Protein AF-A0A0D8XWN5-F1 (afdb_monomer)

Secondary structure (DSSP, 8-state):
---PPP---PPPSS-HHHHHHHHHHHHHHHHHHHTT-S-HHHHHHHHHHHHHHHHHHT--GGGGG---SS-HHHHHHHHHHHHHHHHHHHTT-HHHHHHHHHHHHHH---HHHHHHHHHHHHHTT-HHHHHHHHHHHHHH-TT-HHHHHHHHHHHHHHHHHHHHHHHHHHHHHHHHHHHHH-HHHHHHHHHHHHHHHHHHHHHHHHHT--

pLDDT: mean 80.31, std 14.35, range [38.69, 96.5]

Solvent-accessible surface area (backbone atoms only — not comparable to full-atom values): 11681 Å² total; per-residue (Å²): 136,83,82,80,77,77,83,78,76,74,72,75,89,50,54,73,66,57,46,51,51,52,46,44,50,45,53,51,53,53,52,48,60,72,64,75,78,60,54,70,73,52,43,54,53,52,51,52,50,44,54,51,52,34,64,72,57,69,60,50,80,76,56,66,73,64,73,72,95,59,60,57,66,58,53,50,51,52,61,61,42,48,52,62,23,51,51,26,52,74,70,67,38,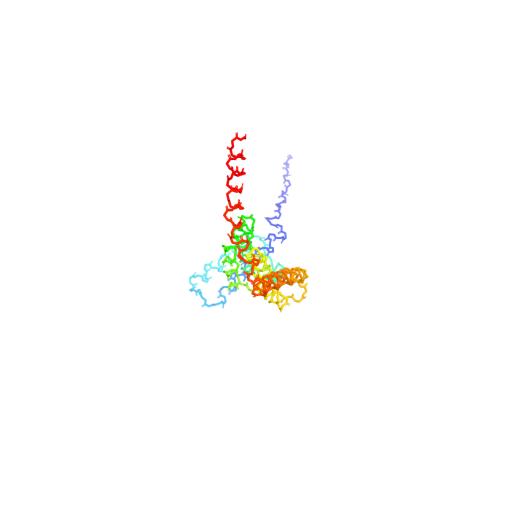35,70,62,16,38,53,39,30,52,54,35,44,73,77,47,83,51,41,66,47,32,43,52,35,18,56,28,28,48,76,69,70,38,31,69,61,18,40,51,26,21,51,53,18,38,72,72,35,79,79,48,62,68,37,56,58,51,34,54,51,35,52,50,53,47,51,50,51,52,50,54,51,51,51,52,51,52,53,52,50,53,50,54,50,51,47,69,76,34,58,68,54,47,53,54,49,58,67,42,45,59,56,51,50,50,50,53,50,53,51,53,58,59,66,74,75,115

Mean predicted aligned error: 16.55 Å

Radius of gyration: 32.85 Å; Cα contacts (8 Å, |Δi|>4): 146; chains: 1; bounding box: 76×57×93 Å

InterPro domains:
  IPR011990 Tetratricopeptide-like helical domain superfamily [G3DSA:1.25.40.10] (78-158)
  IPR011990 Tetratricopeptide-like helical domain superfamily [SSF48452] (84-156)
  IPR019734 Tetratricopeptide repeat [PF00515] (113-144)
  IPR019734 Tetratricopeptide repeat [SM00028] (111-144)
  IPR032374 SGTA, homodimerisation domain [PF16546] (18-76)
  IPR047150 SGT [PTHR45831] (85-153)

Foldseek 3Di:
DDDDDPPPPPDQLDDLVVLLVLLLVLVVLVVVLVVPPDDPVRNVVSVVVNVCSCVNNVHDPVSNVDDPPDRPVLVVLVVVLPCQLVVCVVVVVLVVSLVSLVVSCVVPVALVSLQSNLVSCVSVVVLVSSLVSLVSSCVVPVPPVSSVVSNVVSVVSVVVVVVVVVVVVVVVVVVVVCCVVCVVVVVVCVVCVVVVVVVVVVVVVVVVVD

Organism: Dictyocaulus viviparus (NCBI:txid29172)

Nearest PDB structures (foldseek):
  7bev-assembly1_A  TM=8.536E-01  e=2.561E-02  Homo sapiens
  2gw1-assembly1_B  TM=9.267E-01  e=3.652E-02  Saccharomyces cerevisiae
  3uq3-assembly1_A  TM=5.350E-01  e=2.034E-03  Saccharomyces cerevisiae S288C
  2pl2-assembly1_B  TM=5.916E-01  e=9.089E-02  Thermus thermophilus HB27
  8ro2-assembly1_J  TM=3.265E-01  e=6.408E+00  Homo sapiens

Sequence (210 aa):
MSEEIPPTTADPIASSDEKNMVVSFIQFIRHKVSGNKCTEDQIEALEVAVQCLESAFGITDANYAFQPSKPLLDVFIAAEGLPSGNDLMKSSQFDAAVSKYNEAIKLNRDPVYFCNRAAAYCRLEQYDLAIQDCRIALALDPKYSKAYGRMGYYFYLRATLFYYFSRLFFFRAEIYTILLLYPYVTYYWMYNAELINMVLDIVRSKCLQT

Structure (mmCIF, N/CA/C/O backbone):
data_AF-A0A0D8XWN5-F1
#
_entry.id   AF-A0A0D8XWN5-F1
#
loop_
_atom_site.group_PDB
_atom_site.id
_atom_site.type_symbol
_atom_site.label_atom_id
_atom_site.label_alt_id
_atom_site.label_comp_id
_atom_site.label_asym_id
_atom_site.label_entity_id
_atom_site.label_seq_id
_atom_site.pdbx_PDB_ins_code
_atom_site.Cartn_x
_atom_site.Cartn_y
_atom_site.Cartn_z
_atom_site.occupancy
_atom_site.B_iso_or_equiv
_atom_site.auth_seq_id
_atom_site.auth_comp_id
_atom_site.auth_asym_id
_atom_site.auth_atom_id
_atom_site.pdbx_PDB_model_num
ATOM 1 N N . MET A 1 1 ? -24.365 42.933 50.963 1.00 38.69 1 MET A N 1
ATOM 2 C CA . MET A 1 1 ? -24.487 42.597 49.533 1.00 38.69 1 MET A CA 1
ATOM 3 C C . MET A 1 1 ? -23.476 41.508 49.258 1.00 38.69 1 MET A C 1
ATOM 5 O O . MET A 1 1 ? -22.299 41.800 49.126 1.00 38.69 1 MET A O 1
ATOM 9 N N . SER A 1 2 ? -23.918 40.260 49.345 1.00 39.28 2 SER A N 1
ATOM 10 C CA . SER A 1 2 ? -23.170 39.095 48.885 1.00 39.28 2 SER A CA 1
ATOM 11 C C . SER A 1 2 ? -23.185 39.117 47.359 1.00 39.28 2 SER A C 1
ATOM 13 O O . SER A 1 2 ? -24.249 38.990 46.761 1.00 39.28 2 SER A O 1
ATOM 15 N N . GLU A 1 3 ? -22.026 39.358 46.750 1.00 44.03 3 GLU A N 1
ATOM 16 C CA . GLU A 1 3 ? -21.813 39.122 45.322 1.00 44.03 3 GLU A CA 1
ATOM 17 C C . GLU A 1 3 ? -21.906 37.613 45.069 1.00 44.03 3 GLU A C 1
ATOM 19 O O . GLU A 1 3 ? -21.048 36.839 45.496 1.00 44.03 3 GLU A O 1
ATOM 24 N N . GLU A 1 4 ? -22.990 37.189 44.420 1.00 42.47 4 GLU A N 1
ATOM 25 C CA . GLU A 1 4 ? -23.094 35.865 43.817 1.00 42.47 4 GLU A CA 1
ATOM 26 C C . GLU A 1 4 ? -22.134 35.796 42.625 1.00 42.47 4 GLU A C 1
ATOM 28 O O . GLU A 1 4 ? -22.246 36.554 41.660 1.00 42.47 4 GLU A O 1
ATOM 33 N N . ILE A 1 5 ? -21.174 34.879 42.708 1.00 48.28 5 ILE A N 1
ATOM 34 C CA . ILE A 1 5 ? -20.295 34.504 41.601 1.00 48.28 5 ILE A CA 1
ATOM 35 C C . ILE A 1 5 ? -21.162 33.755 40.570 1.00 48.28 5 ILE A C 1
ATOM 37 O O . ILE A 1 5 ? -21.813 32.777 40.949 1.00 48.28 5 ILE A O 1
ATOM 41 N N . PRO A 1 6 ? -21.205 34.165 39.287 1.00 47.19 6 PRO A N 1
ATOM 42 C CA . PRO A 1 6 ? -21.971 33.446 38.274 1.00 47.19 6 PRO A CA 1
ATOM 43 C C . PRO A 1 6 ? -21.378 32.043 38.057 1.00 47.19 6 PRO A C 1
ATOM 45 O O . PRO A 1 6 ? -20.157 31.885 38.124 1.00 47.19 6 PRO A O 1
ATOM 48 N N . PRO A 1 7 ? -22.203 31.014 37.782 1.00 43.44 7 PRO A N 1
ATOM 49 C CA . PRO A 1 7 ? -21.701 29.679 37.502 1.00 43.44 7 PRO A CA 1
ATOM 50 C C . PRO A 1 7 ? -20.887 29.731 36.209 1.00 43.44 7 PRO A C 1
ATOM 52 O O . PRO A 1 7 ? -21.440 29.910 35.124 1.00 43.44 7 PRO A O 1
ATOM 55 N N . THR A 1 8 ? -19.567 29.600 36.324 1.00 42.12 8 THR A N 1
ATOM 56 C CA . THR A 1 8 ? -18.684 29.428 35.174 1.00 42.12 8 THR A CA 1
ATOM 57 C C . THR A 1 8 ? -19.102 28.136 34.485 1.00 42.12 8 THR A C 1
ATOM 59 O O . THR A 1 8 ? -18.879 27.040 34.998 1.00 42.12 8 THR A O 1
ATOM 62 N N . THR A 1 9 ? -19.799 28.273 33.361 1.00 45.47 9 THR A N 1
ATOM 63 C CA . THR A 1 9 ? -20.204 27.176 32.488 1.00 45.47 9 THR A CA 1
ATOM 64 C C . THR A 1 9 ? -18.953 26.406 32.099 1.00 45.47 9 THR A C 1
ATOM 66 O O . THR A 1 9 ? -18.121 26.931 31.364 1.00 45.47 9 THR A O 1
ATOM 69 N N . ALA A 1 10 ? -18.787 25.203 32.649 1.00 47.94 10 ALA A N 1
ATOM 70 C CA . ALA A 1 10 ? -17.690 24.323 32.287 1.00 47.94 10 ALA A CA 1
ATOM 71 C C . ALA A 1 10 ? -17.742 24.083 30.773 1.00 47.94 10 ALA A C 1
ATOM 73 O O . ALA A 1 10 ? -18.770 23.634 30.257 1.00 47.94 10 ALA A O 1
ATOM 74 N N . ASP A 1 11 ? -16.659 24.420 30.074 1.00 52.34 11 ASP A N 1
ATOM 75 C CA . ASP A 1 11 ? -16.516 24.115 28.656 1.00 52.34 11 ASP A CA 1
ATOM 76 C C . ASP A 1 11 ? -16.775 22.615 28.431 1.00 52.34 11 ASP A C 1
ATOM 78 O O . ASP A 1 11 ? -16.385 21.787 29.267 1.00 52.34 11 ASP A O 1
ATOM 82 N N . PRO A 1 12 ? -17.461 22.226 27.341 1.00 62.19 12 PRO A N 1
ATOM 83 C CA . PRO A 1 12 ? -17.684 20.820 27.049 1.00 62.19 12 PRO A CA 1
ATOM 84 C C . PRO A 1 12 ? -16.335 20.097 26.992 1.00 62.19 12 PRO A C 1
ATOM 86 O O . PRO A 1 12 ? -15.463 20.459 26.209 1.00 62.19 12 PRO A O 1
ATOM 89 N N . ILE A 1 13 ? -16.199 19.057 27.823 1.00 64.75 13 ILE A N 1
ATOM 90 C CA . ILE A 1 13 ? -14.964 18.281 28.056 1.00 64.75 13 ILE A CA 1
ATOM 91 C C . ILE A 1 13 ? -14.306 17.792 26.754 1.00 64.75 13 ILE A C 1
ATOM 93 O O . ILE A 1 13 ? -13.100 17.571 26.721 1.00 64.75 13 ILE A O 1
ATOM 97 N N . ALA A 1 14 ? -15.090 17.615 25.690 1.00 68.38 14 ALA A N 1
ATOM 98 C CA . ALA A 1 14 ? -14.617 17.155 24.396 1.00 68.38 14 ALA A CA 1
ATOM 99 C C . ALA A 1 14 ? -15.445 17.757 23.253 1.00 68.38 14 ALA A C 1
ATOM 101 O O . ALA A 1 14 ? -16.680 17.827 23.319 1.00 68.38 14 ALA A O 1
ATOM 102 N N . SER A 1 15 ? -14.752 18.137 22.183 1.00 81.44 15 SER A N 1
ATOM 103 C CA . SER A 1 15 ? -15.313 18.502 20.885 1.00 81.44 15 SER A CA 1
ATOM 104 C C . SER A 1 15 ? -16.076 17.337 20.244 1.00 81.44 15 SER A C 1
ATOM 106 O O . SER A 1 15 ? -15.931 16.171 20.620 1.00 81.44 15 SER A O 1
ATOM 108 N N . SER A 1 16 ? -16.898 17.637 19.234 1.00 79.94 16 SER A N 1
ATOM 109 C CA . SER A 1 16 ? -17.636 16.597 18.505 1.00 79.94 16 SER A CA 1
ATOM 110 C C . SER A 1 16 ? -16.707 15.551 17.878 1.00 79.94 16 SER A C 1
ATOM 112 O O . SER A 1 16 ? -17.064 14.375 17.839 1.00 79.94 16 SER A O 1
ATOM 114 N N . ASP A 1 17 ? -15.524 15.956 17.415 1.00 80.44 17 ASP A N 1
ATOM 115 C CA . ASP A 1 17 ? -14.560 15.054 16.779 1.00 80.44 17 ASP A CA 1
ATOM 116 C C . ASP A 1 17 ? -13.904 14.117 17.798 1.00 80.44 17 ASP A C 1
ATOM 118 O O . ASP A 1 17 ? -13.783 12.916 17.551 1.00 80.44 17 ASP A O 1
ATOM 122 N N . GLU A 1 18 ? -13.567 14.629 18.983 1.00 83.62 18 GLU A N 1
ATOM 123 C CA . GLU A 1 18 ? -13.049 13.820 20.092 1.00 83.62 18 GLU A CA 1
ATOM 124 C C . GLU A 1 18 ? -14.093 12.805 20.573 1.00 83.62 18 GLU A C 1
ATOM 126 O O . GLU A 1 18 ? -13.773 11.634 20.781 1.00 83.62 18 GLU A O 1
ATOM 131 N N . LYS A 1 19 ? -15.371 13.199 20.651 1.00 86.12 19 LYS A N 1
ATOM 132 C CA . LYS A 1 19 ? -16.465 12.267 20.967 1.00 86.12 19 LYS A CA 1
ATOM 133 C C . LYS A 1 19 ? -16.625 11.183 19.898 1.00 86.12 19 LYS A C 1
ATOM 135 O O . LYS A 1 19 ? -16.787 10.014 20.242 1.00 86.12 19 LYS A O 1
ATOM 140 N N . ASN A 1 20 ? -16.522 11.532 18.614 1.00 86.69 20 ASN A N 1
ATOM 141 C CA . ASN A 1 20 ? -16.576 10.566 17.509 1.00 86.69 20 ASN A CA 1
ATOM 142 C C . ASN A 1 20 ? -15.395 9.576 17.540 1.00 86.69 20 ASN A C 1
ATOM 144 O O . ASN A 1 20 ? -15.558 8.389 17.232 1.00 86.69 20 ASN A O 1
ATOM 148 N N . MET A 1 21 ? -14.210 10.036 17.953 1.00 86.44 21 MET A N 1
ATOM 149 C CA . MET A 1 21 ? -13.042 9.178 18.163 1.00 86.44 21 MET A CA 1
ATOM 150 C C . MET A 1 21 ? -13.280 8.178 19.302 1.00 86.44 21 MET A C 1
ATOM 152 O O . MET A 1 21 ? -13.054 6.979 19.121 1.00 86.44 21 MET A O 1
ATOM 156 N N . VAL A 1 22 ? -13.791 8.644 20.446 1.00 88.94 22 VAL A N 1
ATOM 157 C CA . VAL A 1 22 ? -14.116 7.785 21.597 1.00 88.94 22 VAL A CA 1
ATOM 158 C C . VAL A 1 22 ? -15.192 6.758 21.231 1.00 88.94 22 VAL A C 1
ATOM 160 O O . VAL A 1 22 ? -15.036 5.579 21.542 1.00 88.94 22 VAL A O 1
ATOM 163 N N . VAL A 1 23 ? -16.226 7.150 20.479 1.00 89.19 23 VAL A N 1
ATOM 164 C CA . VAL A 1 23 ? -17.250 6.223 19.959 1.00 89.19 23 VAL A CA 1
ATOM 165 C C . VAL A 1 23 ? -16.636 5.142 19.070 1.00 89.19 23 VAL A C 1
ATOM 167 O O . VAL A 1 23 ? -16.952 3.963 19.234 1.00 89.19 23 VAL A O 1
ATOM 170 N N . SER A 1 24 ? -15.721 5.510 18.170 1.00 88.44 24 SER A N 1
ATOM 171 C CA . SER A 1 24 ? -15.027 4.546 17.303 1.00 88.44 24 SER A CA 1
ATOM 172 C C . SER A 1 24 ? -14.206 3.535 18.119 1.00 88.44 24 SER A C 1
ATOM 174 O O . SER A 1 24 ? -14.122 2.357 17.764 1.00 88.44 24 SER A O 1
ATOM 176 N N . PHE A 1 25 ? -13.625 3.974 19.239 1.00 89.50 25 PHE A N 1
ATOM 177 C CA . PHE A 1 25 ? -12.871 3.117 20.153 1.00 89.50 25 PHE A CA 1
ATOM 178 C C . PHE A 1 25 ? -13.780 2.195 20.978 1.00 89.50 25 PHE A C 1
ATOM 180 O O . PHE A 1 25 ? -13.499 1.003 21.109 1.00 89.50 25 PHE A O 1
ATOM 187 N N . ILE A 1 26 ? -14.919 2.700 21.456 1.00 90.44 26 ILE A N 1
ATOM 188 C CA . ILE A 1 26 ? -15.933 1.892 22.148 1.00 90.44 26 ILE A CA 1
ATOM 189 C C . ILE A 1 26 ? -16.499 0.810 21.218 1.00 90.44 26 ILE A C 1
ATOM 191 O O . ILE A 1 26 ? -16.619 -0.349 21.616 1.00 90.44 26 ILE A O 1
ATOM 195 N N . GLN A 1 27 ? -16.804 1.150 19.961 1.00 88.19 27 GLN A N 1
ATOM 196 C CA . GLN A 1 27 ? -17.258 0.180 18.956 1.00 88.19 27 GLN A CA 1
ATOM 197 C C . GLN A 1 27 ? -16.217 -0.925 18.724 1.00 88.19 27 GLN A C 1
ATOM 199 O O . GLN A 1 27 ? -16.575 -2.099 18.621 1.00 88.19 27 GLN A O 1
ATOM 204 N N . PHE A 1 28 ? -14.927 -0.575 18.707 1.00 89.25 28 PHE A N 1
ATOM 205 C CA . PHE A 1 28 ? -13.839 -1.550 18.626 1.00 89.25 28 PHE A CA 1
ATOM 206 C C . PHE A 1 28 ? -13.810 -2.502 19.834 1.00 89.25 28 PHE A C 1
ATOM 208 O O . PHE A 1 28 ? -13.715 -3.718 19.643 1.00 89.25 28 PHE A O 1
ATOM 215 N N . ILE A 1 29 ? -13.935 -1.975 21.059 1.00 89.31 29 ILE A N 1
ATOM 216 C CA . ILE A 1 29 ? -13.992 -2.785 22.287 1.00 89.31 29 ILE A CA 1
ATOM 217 C C . ILE A 1 29 ? -15.187 -3.745 22.247 1.00 89.31 29 ILE A C 1
ATOM 219 O O . ILE A 1 29 ? -15.015 -4.949 22.437 1.00 89.31 29 ILE A O 1
ATOM 223 N N . ARG A 1 30 ? -16.385 -3.248 21.916 1.00 87.94 30 ARG A N 1
ATOM 224 C CA . ARG A 1 30 ? -17.605 -4.070 21.821 1.00 87.94 30 ARG A CA 1
ATOM 225 C C . ARG A 1 30 ? -17.473 -5.176 20.773 1.00 87.94 30 ARG A C 1
ATOM 227 O O . ARG A 1 30 ? -17.827 -6.323 21.036 1.00 87.94 30 ARG A O 1
ATOM 234 N N . HIS A 1 31 ? -16.887 -4.867 19.616 1.00 87.25 31 HIS A N 1
ATOM 235 C CA . HIS A 1 31 ? -16.608 -5.871 18.590 1.00 87.25 31 HIS A CA 1
ATOM 236 C C . HIS A 1 31 ? -15.641 -6.958 19.100 1.00 87.25 31 HIS A C 1
ATOM 238 O O . HIS A 1 31 ? -15.833 -8.142 18.819 1.00 87.25 31 HIS A O 1
ATOM 244 N N . LYS A 1 32 ? -14.619 -6.593 19.888 1.00 84.81 32 LYS A N 1
ATOM 245 C CA . LYS A 1 32 ? -13.693 -7.561 20.502 1.00 84.81 32 LYS A CA 1
ATOM 246 C C . LYS A 1 32 ? -14.377 -8.477 21.513 1.00 84.81 32 LYS A C 1
ATOM 248 O O . LYS A 1 32 ? -14.145 -9.683 21.443 1.00 84.81 32 LYS A O 1
ATOM 253 N N . VAL A 1 33 ? -15.242 -7.928 22.364 1.00 85.44 33 VAL A N 1
ATOM 254 C CA . VAL A 1 33 ? -16.055 -8.699 23.319 1.00 85.44 33 VAL A CA 1
ATOM 255 C C . VAL A 1 33 ? -16.960 -9.692 22.578 1.00 85.44 33 VAL A C 1
ATOM 257 O O . VAL A 1 33 ? -16.989 -10.871 22.919 1.00 85.44 33 VAL A O 1
ATOM 260 N N . SER A 1 34 ? -17.597 -9.274 21.477 1.00 82.12 34 SER A N 1
ATOM 261 C CA . SER A 1 34 ? -18.451 -10.160 20.665 1.00 82.12 34 SER A CA 1
ATOM 262 C C . SER A 1 34 ? -17.698 -11.250 19.880 1.00 82.12 34 SER A C 1
ATOM 264 O O . SER A 1 34 ? -18.286 -12.252 19.482 1.00 82.12 34 SER A O 1
ATOM 266 N N . GLY A 1 35 ? -16.389 -11.083 19.658 1.00 75.50 35 GLY A N 1
ATOM 267 C CA . GLY A 1 35 ? -15.555 -11.976 18.843 1.00 75.50 35 GLY A CA 1
ATOM 268 C C . GLY A 1 35 ? -15.093 -13.267 19.534 1.00 75.50 35 GLY A C 1
ATOM 269 O O . GLY A 1 35 ? -14.288 -13.996 18.953 1.00 75.50 35 GLY A O 1
ATOM 270 N N . ASN A 1 36 ? -15.566 -13.538 20.755 1.00 63.28 36 ASN A N 1
ATOM 271 C CA . ASN A 1 36 ? -15.361 -14.770 21.530 1.00 63.28 36 ASN A CA 1
ATOM 272 C C . ASN A 1 36 ? -13.885 -15.169 21.779 1.00 63.28 36 ASN A C 1
ATOM 274 O O . ASN A 1 36 ? -13.543 -16.349 21.834 1.00 63.28 36 ASN A O 1
ATOM 278 N N . LYS A 1 37 ? -12.987 -14.180 21.897 1.00 68.12 37 LYS A N 1
ATOM 279 C CA . LYS A 1 37 ? -11.544 -14.371 22.174 1.00 68.12 37 LYS A CA 1
ATOM 280 C C . LYS A 1 37 ? -11.105 -13.892 23.564 1.00 68.12 37 LYS A C 1
ATOM 282 O O . LYS A 1 37 ? -9.907 -13.891 23.836 1.00 68.12 37 LYS A O 1
ATOM 287 N N . CYS A 1 38 ? -12.040 -13.460 24.403 1.00 77.88 38 CYS A N 1
ATOM 288 C CA . CYS A 1 38 ? -11.762 -12.895 25.721 1.00 77.88 38 CYS A CA 1
ATOM 289 C C . CYS A 1 38 ? -12.216 -13.855 26.824 1.00 77.88 38 CYS A C 1
ATOM 291 O O . CYS A 1 38 ? -13.213 -14.554 26.657 1.00 77.88 38 CYS A O 1
ATOM 293 N N . THR A 1 39 ? -11.484 -13.895 27.938 1.00 86.88 39 THR A N 1
ATOM 294 C CA . THR A 1 39 ? -11.951 -14.550 29.171 1.00 86.88 39 THR A CA 1
ATOM 295 C C . THR A 1 39 ? -13.063 -13.721 29.821 1.00 86.88 39 THR A C 1
ATOM 297 O O . THR A 1 39 ? -13.168 -12.527 29.542 1.00 86.88 39 THR A O 1
ATOM 300 N N . GLU A 1 40 ? -13.875 -14.317 30.699 1.00 86.19 40 GLU A N 1
ATOM 301 C CA . GLU A 1 40 ? -14.927 -13.587 31.434 1.00 86.19 40 GLU A CA 1
ATOM 302 C C . GLU A 1 40 ? -14.355 -12.370 32.180 1.00 86.19 40 GLU A C 1
ATOM 304 O O . GLU A 1 40 ? -14.827 -11.256 31.967 1.00 86.19 40 GLU A O 1
ATOM 309 N N . ASP A 1 41 ? -13.237 -12.539 32.896 1.00 88.25 41 ASP A N 1
ATOM 310 C CA . ASP A 1 41 ? -12.535 -11.435 33.573 1.00 88.25 41 ASP A CA 1
ATOM 311 C C . ASP A 1 41 ? -12.138 -10.290 32.618 1.00 88.25 41 ASP A C 1
ATOM 313 O O . ASP A 1 41 ? -12.157 -9.111 32.977 1.00 88.25 41 ASP A O 1
ATOM 317 N N . GLN A 1 42 ? -11.751 -10.619 31.379 1.00 87.69 42 GLN A N 1
ATOM 318 C CA . GLN A 1 42 ? -11.392 -9.614 30.377 1.00 87.69 42 GLN A CA 1
ATOM 319 C C . GLN A 1 42 ? -12.625 -8.877 29.866 1.00 87.69 42 GLN A C 1
ATOM 321 O O . GLN A 1 42 ? -12.543 -7.675 29.622 1.00 87.69 42 GLN A O 1
ATOM 326 N N . ILE A 1 43 ? -13.742 -9.584 29.690 1.00 87.06 43 ILE A N 1
ATOM 327 C CA . ILE A 1 43 ? -15.007 -8.998 29.247 1.00 87.06 43 ILE A CA 1
ATOM 328 C C . ILE A 1 43 ? -15.497 -7.988 30.286 1.00 87.06 43 ILE A C 1
ATOM 330 O O . ILE A 1 43 ? -15.752 -6.844 29.918 1.00 87.06 43 ILE A O 1
ATOM 334 N N . GLU A 1 44 ? -15.517 -8.357 31.568 1.00 89.25 44 GLU A N 1
ATOM 335 C CA . GLU A 1 44 ? -15.909 -7.449 32.653 1.00 89.25 44 GLU A CA 1
ATOM 336 C C . GLU A 1 44 ? -15.024 -6.195 32.689 1.00 89.25 44 GLU A C 1
ATOM 338 O O . GLU A 1 44 ? -15.523 -5.068 32.720 1.00 89.25 44 GLU A O 1
ATOM 343 N N . ALA A 1 45 ? -13.701 -6.362 32.600 1.00 90.62 45 ALA A N 1
ATOM 344 C CA . ALA A 1 45 ? -12.772 -5.234 32.580 1.00 90.62 45 ALA A CA 1
ATOM 345 C C . ALA A 1 45 ? -12.980 -4.311 31.362 1.00 90.62 45 ALA A C 1
ATOM 347 O O . ALA A 1 45 ? -12.902 -3.085 31.484 1.00 90.62 45 ALA A O 1
ATOM 348 N N . LEU A 1 46 ? -13.252 -4.886 30.186 1.00 91.12 46 LEU A N 1
ATOM 349 C CA . LEU A 1 46 ? -13.527 -4.140 28.955 1.00 91.12 46 LEU A CA 1
ATOM 350 C C . LEU A 1 46 ? -14.859 -3.382 29.034 1.00 91.12 46 LEU A C 1
ATOM 352 O O . LEU A 1 46 ? -14.928 -2.243 28.576 1.00 91.12 46 LEU A O 1
ATOM 356 N N . GLU A 1 47 ? -15.896 -3.963 29.637 1.00 89.69 47 GLU A N 1
ATOM 357 C CA . GLU A 1 47 ? -17.187 -3.296 29.840 1.00 89.69 47 GLU A CA 1
ATOM 358 C C . GLU A 1 47 ? -17.093 -2.130 30.828 1.00 89.69 47 GLU A C 1
ATOM 360 O O . GLU A 1 47 ? -17.607 -1.045 30.542 1.00 89.69 47 GLU A O 1
ATOM 365 N N . VAL A 1 48 ? -16.364 -2.302 31.937 1.00 93.25 48 VAL A N 1
ATOM 366 C CA . VAL A 1 48 ? -16.086 -1.208 32.882 1.00 93.25 48 VAL A CA 1
ATOM 367 C C . VAL A 1 48 ? -15.348 -0.069 32.178 1.00 93.25 48 VAL A C 1
ATOM 369 O O . VAL A 1 48 ? -15.716 1.096 32.327 1.00 93.25 48 VAL A O 1
ATOM 372 N N . ALA A 1 49 ? -14.350 -0.384 31.346 1.00 92.06 49 ALA A N 1
ATOM 373 C CA . ALA A 1 49 ? -13.631 0.626 30.574 1.00 92.06 49 ALA A CA 1
ATOM 374 C C . ALA A 1 49 ? -14.556 1.400 29.617 1.00 92.06 49 ALA A C 1
ATOM 376 O O . ALA A 1 49 ? -14.432 2.620 29.508 1.00 92.06 49 ALA A O 1
ATOM 377 N N . VAL A 1 50 ? -15.505 0.723 28.958 1.00 90.56 50 VAL A N 1
ATOM 378 C CA . VAL A 1 50 ? -16.506 1.382 28.101 1.00 90.56 50 VAL A CA 1
ATOM 379 C C . VAL A 1 50 ? -17.362 2.355 28.908 1.00 90.56 50 VAL A C 1
ATOM 381 O O . VAL A 1 50 ? -17.487 3.507 28.502 1.00 90.56 50 VAL A O 1
ATOM 384 N N . GLN A 1 51 ? -17.879 1.942 30.067 1.00 90.56 51 GLN A N 1
ATOM 385 C CA . GLN A 1 51 ? -18.700 2.807 30.925 1.00 90.56 51 GLN A CA 1
ATOM 386 C C . GLN A 1 51 ? -17.915 4.023 31.436 1.00 90.56 51 GLN A C 1
ATOM 388 O O . GLN A 1 51 ? -18.427 5.146 31.449 1.00 90.56 51 GLN A O 1
ATOM 393 N N . CYS A 1 52 ? -16.644 3.830 31.807 1.00 92.62 52 CYS A N 1
ATOM 394 C CA . CYS A 1 52 ? -15.763 4.930 32.189 1.00 92.62 52 CYS A CA 1
ATOM 395 C C . CYS A 1 52 ? -15.566 5.926 31.039 1.00 92.62 52 CYS A C 1
ATOM 397 O O . CYS A 1 52 ? -15.619 7.131 31.271 1.00 92.62 52 CYS A O 1
ATOM 399 N N . LEU A 1 53 ? -15.370 5.448 29.807 1.00 89.94 53 LEU A N 1
ATOM 400 C CA . LEU A 1 53 ? -15.219 6.302 28.626 1.00 89.94 53 LEU A CA 1
ATOM 401 C C . LEU A 1 53 ? -16.520 7.040 28.277 1.00 89.94 53 LEU A C 1
ATOM 403 O O . LEU A 1 53 ? -16.482 8.231 27.971 1.00 89.94 53 LEU A O 1
ATOM 407 N N . GLU A 1 54 ? -17.671 6.374 28.365 1.00 89.38 54 GLU A N 1
ATOM 408 C CA . GLU A 1 54 ? -18.979 6.996 28.129 1.00 89.38 54 GLU A CA 1
ATOM 409 C C . GLU A 1 54 ? -19.232 8.148 29.109 1.00 89.38 54 GLU A C 1
ATOM 411 O O . GLU 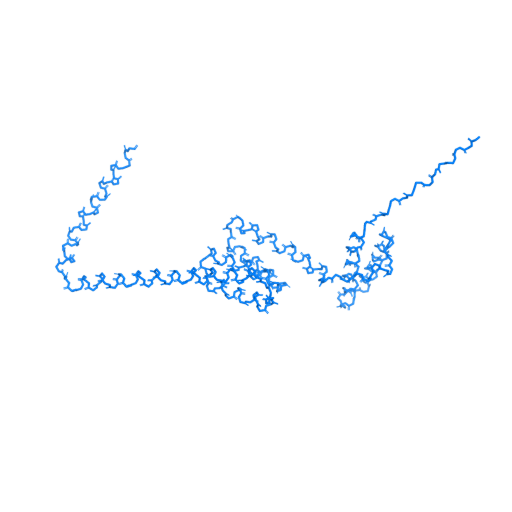A 1 54 ? -19.587 9.254 28.691 1.00 89.38 54 GLU A O 1
ATOM 416 N N . SER A 1 55 ? -18.974 7.916 30.400 1.00 89.06 55 SER A N 1
ATOM 417 C CA . SER A 1 55 ? -19.159 8.925 31.443 1.00 89.06 55 SER A CA 1
ATOM 418 C C . SER A 1 55 ? -18.118 10.042 31.379 1.00 89.06 55 SER A C 1
ATOM 420 O O . SER A 1 55 ? -18.472 11.201 31.585 1.00 89.06 55 SER A O 1
ATOM 422 N N . ALA A 1 56 ? -16.846 9.726 31.117 1.00 88.56 56 ALA A N 1
ATOM 423 C CA . ALA A 1 56 ? -15.767 10.714 31.116 1.00 88.56 56 ALA A CA 1
ATOM 424 C C . ALA A 1 56 ? -15.902 11.723 29.967 1.00 88.56 56 ALA A C 1
ATOM 426 O O . ALA A 1 56 ? -15.623 12.905 30.149 1.00 88.56 56 ALA A O 1
ATOM 427 N N . PHE A 1 57 ? -16.360 11.268 28.797 1.00 86.81 57 PHE A N 1
ATOM 428 C CA . PHE A 1 57 ? -16.487 12.104 27.600 1.00 86.81 57 PHE A CA 1
ATOM 429 C C . PHE A 1 57 ? -17.922 12.593 27.340 1.00 86.81 57 PHE A C 1
ATOM 431 O O . PHE A 1 57 ? -18.167 13.309 26.363 1.00 86.81 57 PHE A O 1
ATOM 438 N N . GLY A 1 58 ? -18.880 12.237 28.206 1.00 84.69 58 GLY A N 1
ATOM 439 C CA . GLY A 1 58 ? -20.290 12.600 28.056 1.00 84.69 58 GLY A CA 1
ATOM 440 C C . GLY A 1 58 ? -20.854 12.124 26.717 1.00 84.69 58 GLY A C 1
ATOM 441 O O . GLY A 1 58 ? -21.391 12.931 25.945 1.00 84.69 58 GLY A O 1
ATOM 442 N N . ILE A 1 59 ? -20.635 10.843 26.411 1.00 84.25 59 ILE A N 1
ATOM 443 C CA . ILE A 1 59 ? -21.140 10.175 25.210 1.00 84.25 59 ILE A CA 1
ATOM 444 C C . ILE A 1 59 ? -22.606 9.811 25.444 1.00 84.25 59 ILE A C 1
ATOM 446 O O . ILE A 1 59 ? -22.959 9.238 26.470 1.00 84.25 59 ILE A O 1
ATOM 450 N N . THR A 1 60 ? -23.462 10.154 24.487 1.00 81.06 60 THR A N 1
ATOM 451 C CA . THR A 1 60 ? -24.901 9.860 24.518 1.00 81.06 60 THR A CA 1
ATOM 452 C C . THR A 1 60 ? -25.286 8.945 23.360 1.00 81.06 60 THR A C 1
ATOM 454 O O . THR A 1 60 ? -24.526 8.797 22.401 1.00 81.06 60 THR A O 1
ATOM 457 N N . ASP A 1 61 ? -26.496 8.386 23.394 1.00 76.56 61 ASP A N 1
ATOM 458 C CA . ASP A 1 61 ? -27.021 7.522 22.326 1.00 76.56 61 ASP A CA 1
ATOM 459 C C . ASP A 1 61 ? -26.975 8.175 20.934 1.00 76.56 61 ASP A C 1
ATOM 461 O O . ASP A 1 61 ? -26.739 7.506 19.928 1.00 76.56 61 ASP A O 1
ATOM 465 N N . ALA A 1 62 ? -27.101 9.505 20.867 1.00 75.44 62 ALA A N 1
ATOM 466 C CA . ALA A 1 62 ? -26.985 10.266 19.626 1.00 75.44 62 ALA A CA 1
ATOM 467 C C . ALA A 1 62 ? -25.582 10.187 18.995 1.00 75.44 62 ALA A C 1
ATOM 469 O O . ALA A 1 62 ? -25.451 10.248 17.774 1.00 75.44 62 ALA A O 1
ATOM 470 N N . ASN A 1 63 ? -24.528 10.022 19.798 1.00 79.94 63 ASN A N 1
ATOM 471 C CA . ASN A 1 63 ? -23.156 9.919 19.304 1.00 79.94 63 ASN A CA 1
ATOM 472 C C . ASN A 1 63 ? -22.888 8.564 18.627 1.00 79.94 63 ASN A C 1
ATOM 474 O O . ASN A 1 63 ? -22.073 8.493 17.711 1.00 79.94 63 ASN A O 1
ATOM 478 N N . TYR A 1 64 ? -23.616 7.507 19.002 1.00 78.06 64 TYR A N 1
ATOM 479 C CA . TYR A 1 64 ? -23.521 6.187 18.363 1.00 78.06 64 TYR A CA 1
ATOM 480 C C . TYR A 1 64 ? -24.148 6.122 16.966 1.00 78.06 64 TYR A C 1
ATOM 482 O O . TYR A 1 64 ? -23.908 5.161 16.231 1.00 78.06 64 TYR A O 1
ATOM 490 N N . ALA A 1 65 ? -24.908 7.149 16.570 1.00 74.94 65 ALA A N 1
ATOM 491 C CA . ALA A 1 65 ? -25.367 7.302 15.192 1.00 74.94 65 ALA A CA 1
ATOM 492 C C . ALA A 1 65 ? -24.194 7.498 14.214 1.00 74.94 65 ALA A C 1
ATOM 494 O O . ALA A 1 65 ? -24.328 7.213 13.023 1.00 74.94 65 ALA A O 1
ATOM 495 N N . PHE A 1 66 ? -23.034 7.947 14.707 1.00 75.75 66 PHE A N 1
ATOM 496 C CA . PHE A 1 66 ? -21.810 7.982 13.925 1.00 75.75 66 PHE A CA 1
ATOM 497 C C . PHE A 1 66 ? -21.312 6.558 13.641 1.00 75.75 66 PHE A C 1
ATOM 499 O O . PHE A 1 66 ? -20.955 5.796 14.543 1.00 75.75 66 PHE A O 1
ATOM 506 N N . GLN A 1 67 ? -21.267 6.214 12.357 1.00 72.94 67 GLN A N 1
ATOM 507 C CA . GLN A 1 67 ? -20.679 4.975 11.867 1.00 72.94 67 GLN A CA 1
ATOM 508 C C . GLN A 1 67 ? -19.397 5.321 11.106 1.00 72.94 67 GLN A C 1
ATOM 510 O O . GLN A 1 67 ? -19.477 5.924 10.028 1.00 72.94 67 GLN A O 1
ATOM 515 N N . PRO A 1 68 ? -18.211 4.989 11.644 1.00 73.12 68 PRO A N 1
ATOM 516 C CA . PRO A 1 68 ? -16.971 5.213 10.925 1.00 73.12 68 PRO A CA 1
ATOM 517 C C . PRO A 1 68 ? -16.960 4.358 9.651 1.00 73.12 68 PRO A C 1
ATOM 519 O O . PRO A 1 68 ? -17.330 3.186 9.654 1.00 73.12 68 PRO A O 1
ATOM 522 N N . SER A 1 69 ? -16.522 4.949 8.539 1.00 72.25 69 SER A N 1
ATOM 523 C CA . SER A 1 69 ? -16.490 4.285 7.224 1.00 72.25 69 SER A CA 1
ATOM 524 C C . SER A 1 69 ? -15.559 3.069 7.170 1.00 72.25 69 SER A C 1
ATOM 526 O O . SER A 1 69 ? -15.733 2.196 6.320 1.00 72.25 69 SER A O 1
ATOM 528 N N . LYS A 1 70 ? -14.567 3.015 8.065 1.00 75.38 70 LYS A N 1
ATOM 529 C CA . LYS A 1 70 ? -13.651 1.890 8.260 1.00 75.38 70 LYS A CA 1
ATOM 530 C C . LYS A 1 70 ? -13.505 1.606 9.763 1.00 75.38 70 LYS A C 1
ATOM 532 O O . LYS A 1 70 ? -13.514 2.559 10.544 1.00 75.38 70 LYS A O 1
ATOM 537 N N . PRO A 1 71 ? -13.326 0.339 10.181 1.00 80.75 71 PRO A N 1
ATOM 538 C CA . PRO A 1 71 ? -13.023 -0.004 11.567 1.00 80.75 71 PRO A CA 1
ATOM 539 C C . PRO A 1 71 ? -11.790 0.745 12.072 1.00 80.75 71 PRO A C 1
ATOM 541 O O . PRO A 1 71 ? -10.801 0.879 11.351 1.00 80.75 71 PRO A O 1
ATOM 544 N N . LEU A 1 72 ? -11.815 1.181 13.334 1.00 82.50 72 LEU A N 1
ATOM 545 C CA . LEU A 1 72 ? -10.724 1.964 13.920 1.00 82.50 72 LEU A CA 1
ATOM 546 C C . LEU A 1 72 ? -9.367 1.250 13.802 1.00 82.50 72 LEU A C 1
ATOM 548 O O . LEU A 1 72 ? -8.364 1.874 13.465 1.00 82.50 72 LEU A O 1
ATOM 552 N N . LEU A 1 73 ? -9.345 -0.071 14.003 1.00 76.81 73 LEU A N 1
ATOM 553 C CA . LEU A 1 73 ? -8.128 -0.873 13.877 1.00 76.81 73 LEU A CA 1
ATOM 554 C C . LEU A 1 73 ? -7.528 -0.810 12.462 1.00 76.81 73 LEU A C 1
ATOM 556 O O . LEU A 1 73 ? -6.314 -0.703 12.323 1.00 76.81 73 LEU A O 1
ATOM 560 N N . ASP A 1 74 ? -8.361 -0.805 11.421 1.00 72.25 74 ASP A N 1
ATOM 561 C CA . ASP A 1 74 ? -7.897 -0.717 10.034 1.00 72.25 74 ASP A CA 1
ATOM 562 C C . ASP A 1 74 ? -7.314 0.662 9.726 1.00 72.25 74 ASP A C 1
ATOM 564 O O . ASP A 1 74 ? -6.370 0.766 8.948 1.00 72.25 74 ASP A O 1
ATOM 568 N N . VAL A 1 75 ? -7.846 1.718 10.352 1.00 76.88 75 VAL A N 1
ATOM 569 C CA . VAL A 1 75 ? -7.302 3.080 10.249 1.00 76.88 75 VAL A CA 1
ATOM 570 C C . VAL A 1 75 ? -5.923 3.161 10.906 1.00 76.88 75 VAL A C 1
ATOM 572 O O . VAL A 1 75 ? -5.012 3.746 10.325 1.00 76.88 75 VAL A O 1
ATOM 575 N N . PHE A 1 76 ? -5.735 2.535 12.070 1.00 74.12 76 PHE A N 1
ATOM 576 C CA . PHE A 1 76 ? -4.430 2.490 12.737 1.00 74.12 76 PHE A CA 1
ATOM 577 C C . PHE A 1 76 ? -3.414 1.634 11.980 1.00 74.12 76 PHE A C 1
ATOM 579 O O . PHE A 1 76 ? -2.291 2.078 11.776 1.00 74.12 76 PHE A O 1
ATOM 586 N N . ILE A 1 77 ? -3.807 0.464 11.469 1.00 67.50 77 ILE A N 1
ATOM 587 C CA . ILE A 1 77 ? -2.941 -0.359 10.608 1.00 67.50 77 ILE A CA 1
ATOM 588 C C . ILE A 1 77 ? -2.583 0.408 9.327 1.00 67.50 77 ILE A C 1
ATOM 590 O O . ILE A 1 77 ? -1.425 0.406 8.896 1.00 67.50 77 ILE A O 1
ATOM 594 N N . ALA A 1 78 ? -3.557 1.120 8.746 1.00 64.81 78 ALA A N 1
ATOM 595 C CA . ALA A 1 78 ? -3.327 2.025 7.627 1.00 64.81 78 ALA A CA 1
ATOM 596 C C . ALA A 1 78 ? -2.270 3.082 7.960 1.00 64.81 78 ALA A C 1
ATOM 598 O O . ALA A 1 78 ? -1.338 3.292 7.181 1.00 64.81 78 ALA A O 1
ATOM 599 N N . ALA A 1 79 ? -2.390 3.699 9.133 1.00 63.03 79 ALA A N 1
ATOM 600 C CA . ALA A 1 79 ? -1.512 4.753 9.610 1.00 63.03 79 ALA A CA 1
ATOM 601 C C . ALA A 1 79 ? -0.133 4.268 10.083 1.00 63.03 79 ALA A C 1
ATOM 603 O O . ALA A 1 79 ? 0.810 5.032 9.962 1.00 63.03 79 ALA A O 1
ATOM 604 N N . GLU A 1 80 ? 0.036 3.039 10.574 1.00 61.22 80 GLU A N 1
ATOM 605 C CA . GLU A 1 80 ? 1.349 2.493 10.964 1.00 61.22 80 GLU A CA 1
ATOM 606 C C . GLU A 1 80 ? 2.124 1.909 9.770 1.00 61.22 80 GLU A C 1
ATOM 608 O O . GLU A 1 80 ? 3.351 2.025 9.683 1.00 61.22 80 GLU A O 1
ATOM 613 N N . GLY A 1 81 ? 1.424 1.308 8.802 1.00 57.28 81 GLY A N 1
ATOM 614 C CA . GLY A 1 81 ? 2.050 0.693 7.627 1.00 57.28 81 GLY A CA 1
ATOM 615 C C . GLY A 1 81 ? 2.517 1.694 6.562 1.00 57.28 81 GLY A C 1
ATOM 616 O O . GLY A 1 81 ? 3.444 1.412 5.802 1.00 57.28 81 GLY A O 1
ATOM 617 N N . LEU A 1 82 ? 1.892 2.872 6.484 1.00 60.31 82 LEU A 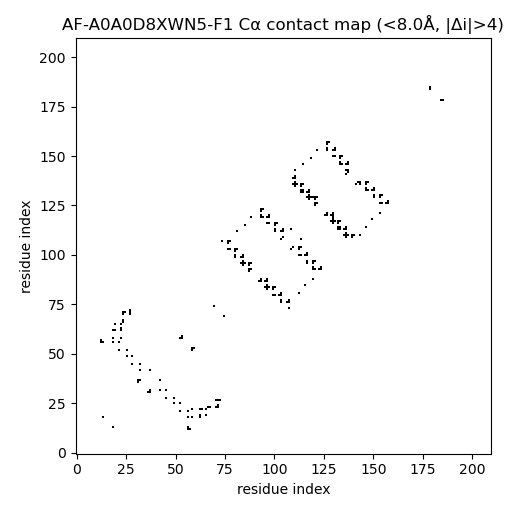N 1
ATOM 618 C CA . LEU A 1 82 ? 2.166 3.865 5.439 1.00 60.31 82 LEU A CA 1
ATOM 619 C C . LEU A 1 82 ? 3.420 4.743 5.687 1.00 60.31 82 LEU A C 1
ATOM 621 O O . LEU A 1 82 ? 4.135 5.000 4.716 1.00 60.31 82 LEU A O 1
ATOM 625 N N . PRO A 1 83 ? 3.738 5.190 6.921 1.00 60.19 83 PRO A N 1
AT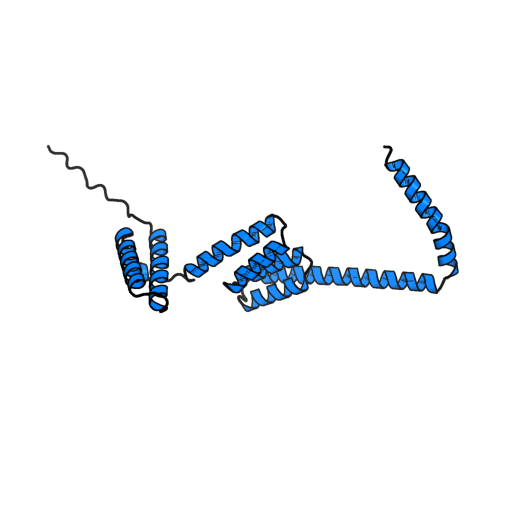OM 626 C CA . PRO A 1 83 ? 4.919 6.003 7.211 1.00 60.19 83 PRO A CA 1
ATOM 627 C C . PRO A 1 83 ? 6.204 5.207 7.028 1.00 60.19 83 PRO A C 1
ATOM 629 O O . PRO A 1 83 ? 7.079 5.645 6.293 1.00 60.19 83 PRO A O 1
ATOM 632 N N . SER A 1 84 ? 6.283 3.986 7.570 1.00 74.94 84 SER A N 1
ATOM 633 C CA . SER A 1 84 ? 7.511 3.183 7.494 1.00 74.94 84 SER A CA 1
ATOM 634 C C . SER A 1 84 ? 7.928 2.878 6.048 1.00 74.94 84 SER A C 1
ATOM 636 O O . SER A 1 84 ? 9.085 3.079 5.685 1.00 74.94 84 SER A O 1
ATOM 638 N N . GLY A 1 85 ? 6.990 2.474 5.183 1.00 81.50 85 GLY A N 1
ATOM 639 C CA . GLY A 1 85 ? 7.271 2.230 3.764 1.00 81.50 85 GLY A CA 1
ATOM 640 C C . GLY A 1 85 ? 7.590 3.504 2.971 1.00 81.50 85 GLY A C 1
ATOM 641 O O . GLY A 1 85 ? 8.514 3.514 2.154 1.00 81.50 85 GLY A O 1
ATOM 642 N N . ASN A 1 86 ? 6.860 4.598 3.207 1.00 83.88 86 ASN A N 1
ATOM 643 C CA . ASN A 1 86 ? 7.091 5.860 2.499 1.00 83.88 86 ASN A CA 1
ATOM 644 C C . ASN A 1 86 ? 8.385 6.554 2.938 1.00 83.88 86 ASN A C 1
ATOM 646 O O . ASN A 1 86 ? 9.033 7.205 2.120 1.00 83.88 86 ASN A O 1
ATOM 650 N N . ASP A 1 87 ? 8.773 6.431 4.202 1.00 87.25 87 ASP A N 1
ATOM 651 C CA . ASP A 1 87 ? 10.016 7.007 4.701 1.00 87.25 87 ASP A CA 1
ATOM 652 C C . ASP A 1 87 ? 11.218 6.247 4.143 1.00 87.25 87 ASP A C 1
ATOM 654 O O . ASP A 1 87 ? 12.150 6.876 3.647 1.00 87.25 87 ASP A O 1
ATOM 658 N N . LEU A 1 88 ? 11.138 4.915 4.042 1.00 88.19 88 LEU A N 1
ATOM 659 C CA . LEU A 1 88 ? 12.135 4.113 3.322 1.00 88.19 88 LEU A CA 1
ATOM 660 C C . LEU A 1 88 ? 12.229 4.497 1.836 1.00 88.19 88 LEU A C 1
ATOM 662 O O . LEU A 1 88 ? 13.331 4.576 1.293 1.00 88.19 88 LEU A O 1
ATOM 666 N N . MET A 1 89 ? 11.100 4.818 1.190 1.00 89.69 89 MET A N 1
ATOM 667 C CA . MET A 1 89 ? 11.095 5.353 -0.179 1.00 89.69 89 MET A CA 1
ATOM 668 C C . MET A 1 89 ? 11.822 6.700 -0.288 1.00 89.69 89 MET A C 1
ATOM 670 O O . MET A 1 89 ? 12.536 6.918 -1.266 1.00 89.69 89 MET A O 1
ATOM 674 N N . LYS A 1 90 ? 11.666 7.602 0.692 1.00 88.81 90 LYS A N 1
ATOM 675 C CA . LYS A 1 90 ? 12.397 8.885 0.735 1.00 88.81 90 LYS A CA 1
ATOM 676 C C . LYS A 1 90 ? 13.888 8.670 0.997 1.00 88.81 90 LYS A C 1
ATOM 678 O O . LYS A 1 90 ? 14.716 9.335 0.385 1.00 88.81 90 LYS A O 1
ATOM 683 N N . SER A 1 91 ? 14.229 7.706 1.849 1.00 91.31 91 SER A N 1
ATOM 684 C CA . SER A 1 91 ? 15.607 7.291 2.135 1.00 91.31 91 SER A CA 1
ATOM 685 C C . SER A 1 91 ? 16.242 6.442 1.025 1.00 91.31 91 SER A C 1
ATOM 687 O O . SER A 1 91 ? 17.350 5.949 1.208 1.00 91.31 91 SER A O 1
ATOM 689 N N . SER A 1 92 ? 15.572 6.270 -0.122 1.00 90.88 92 SER A N 1
ATOM 690 C CA . SER A 1 92 ? 16.028 5.464 -1.268 1.00 90.88 92 SER A CA 1
ATOM 691 C C . SER A 1 92 ? 16.296 3.982 -0.957 1.00 90.88 92 SER A C 1
ATOM 693 O O . SER A 1 92 ? 16.987 3.298 -1.707 1.00 90.88 92 SER A O 1
ATOM 695 N N . GLN A 1 93 ? 15.726 3.456 0.129 1.00 92.62 93 GLN A N 1
ATOM 696 C CA . GLN A 1 93 ? 15.820 2.046 0.516 1.00 92.62 93 GLN A CA 1
ATOM 697 C C . GLN A 1 93 ? 14.641 1.265 -0.076 1.00 92.62 93 GLN A C 1
ATOM 699 O O . GLN A 1 93 ? 13.688 0.905 0.619 1.00 92.62 93 GLN A O 1
ATOM 704 N N . PHE A 1 94 ? 14.679 1.037 -1.389 1.00 92.69 94 PHE A N 1
ATOM 705 C CA . PHE A 1 94 ? 13.531 0.505 -2.129 1.00 92.69 94 PHE A CA 1
ATOM 706 C C . PHE A 1 94 ? 13.205 -0.955 -1.781 1.00 92.69 94 PHE A C 1
ATOM 708 O O . PHE A 1 94 ? 12.033 -1.274 -1.595 1.00 92.69 94 PHE A O 1
ATOM 715 N N . ASP A 1 95 ? 14.203 -1.826 -1.605 1.00 93.31 95 ASP A N 1
ATOM 716 C CA . ASP A 1 95 ? 13.980 -3.229 -1.216 1.00 93.31 95 ASP A CA 1
ATOM 717 C C . ASP A 1 95 ? 13.330 -3.359 0.170 1.00 93.31 95 ASP A C 1
ATOM 719 O O . ASP A 1 95 ? 12.359 -4.098 0.358 1.00 93.31 95 ASP A O 1
ATOM 723 N N . ALA A 1 96 ? 13.813 -2.580 1.142 1.00 90.50 96 ALA A N 1
ATOM 724 C CA . ALA A 1 96 ? 13.227 -2.533 2.479 1.00 90.50 96 ALA A CA 1
ATOM 725 C C . ALA A 1 96 ? 11.789 -1.988 2.437 1.00 90.50 96 ALA A C 1
ATOM 727 O O . ALA A 1 96 ? 10.902 -2.526 3.106 1.00 90.50 96 ALA A O 1
ATOM 728 N N . ALA A 1 97 ? 11.535 -0.968 1.606 1.00 91.25 97 ALA A N 1
ATOM 729 C CA . ALA A 1 97 ? 10.194 -0.435 1.394 1.00 91.25 97 ALA A CA 1
ATOM 730 C C . ALA A 1 97 ? 9.247 -1.502 0.820 1.00 91.25 97 ALA A C 1
ATOM 732 O O . ALA A 1 97 ? 8.133 -1.655 1.317 1.00 91.25 97 ALA A O 1
ATOM 733 N N . VAL A 1 98 ? 9.691 -2.294 -0.166 1.00 93.38 98 VAL A N 1
ATOM 734 C CA . VAL A 1 98 ? 8.914 -3.424 -0.708 1.00 93.38 98 VAL A CA 1
ATOM 735 C C . VAL A 1 98 ? 8.569 -4.427 0.391 1.00 93.38 98 VAL A C 1
ATOM 737 O O . VAL A 1 98 ? 7.413 -4.843 0.482 1.00 93.38 98 VAL A O 1
ATOM 740 N N . SER A 1 99 ? 9.523 -4.785 1.257 1.00 91.56 99 SER A N 1
ATOM 741 C CA . SER A 1 99 ? 9.260 -5.696 2.380 1.00 91.56 99 SER A CA 1
ATOM 742 C C . SER A 1 99 ? 8.188 -5.145 3.322 1.00 91.56 99 SER A C 1
ATOM 744 O O . SER A 1 99 ? 7.271 -5.871 3.707 1.00 91.56 99 SER A O 1
ATOM 746 N N . LYS A 1 100 ? 8.241 -3.846 3.636 1.00 89.94 100 LYS A N 1
ATOM 747 C CA . LYS A 1 100 ? 7.231 -3.194 4.480 1.00 89.94 100 LYS A CA 1
ATOM 748 C C . LYS A 1 100 ? 5.861 -3.133 3.817 1.00 89.94 100 LYS A C 1
ATOM 750 O O . LYS A 1 100 ? 4.862 -3.436 4.463 1.00 89.94 100 LYS A O 1
ATOM 755 N N . TYR A 1 101 ? 5.795 -2.847 2.517 1.00 91.00 101 TYR A N 1
ATOM 756 C CA . TYR A 1 101 ? 4.531 -2.929 1.787 1.00 91.00 101 TYR A CA 1
ATOM 757 C C . TYR A 1 101 ? 3.990 -4.360 1.729 1.00 91.00 101 TYR A C 1
ATOM 759 O O . TYR A 1 101 ? 2.782 -4.544 1.817 1.00 91.00 101 TYR A O 1
ATOM 767 N N . ASN A 1 102 ? 4.845 -5.381 1.631 1.00 91.88 102 ASN A N 1
ATOM 768 C CA . ASN A 1 102 ? 4.410 -6.779 1.680 1.00 91.88 102 ASN A CA 1
ATOM 769 C C . ASN A 1 102 ? 3.778 -7.134 3.029 1.00 91.88 102 ASN A C 1
ATOM 771 O O . ASN A 1 102 ? 2.755 -7.816 3.056 1.00 91.88 102 ASN A O 1
ATOM 775 N N . GLU A 1 103 ? 4.365 -6.674 4.135 1.00 88.06 103 GLU A N 1
ATOM 776 C CA . GLU A 1 103 ? 3.780 -6.813 5.473 1.00 88.06 103 GLU A CA 1
ATOM 777 C C . GLU A 1 103 ? 2.430 -6.089 5.560 1.00 88.06 103 GLU A C 1
ATOM 779 O O . GLU A 1 103 ? 1.439 -6.702 5.951 1.00 88.06 103 GLU A O 1
ATOM 784 N N . ALA A 1 104 ? 2.356 -4.837 5.098 1.00 84.75 104 ALA A N 1
ATOM 785 C CA . ALA A 1 104 ? 1.118 -4.058 5.094 1.00 84.75 104 ALA A CA 1
ATOM 786 C C . ALA A 1 104 ? 0.005 -4.731 4.271 1.00 84.75 104 ALA A C 1
ATOM 788 O O . ALA A 1 104 ? -1.123 -4.840 4.737 1.00 84.75 104 ALA A O 1
ATOM 789 N N . ILE A 1 105 ? 0.336 -5.267 3.092 1.00 88.81 105 ILE A N 1
ATOM 790 C CA . ILE A 1 105 ? -0.607 -5.968 2.205 1.00 88.81 105 ILE A CA 1
ATOM 791 C C . ILE A 1 105 ? -1.131 -7.271 2.826 1.00 88.81 105 ILE A C 1
ATOM 793 O O . ILE A 1 105 ? -2.278 -7.644 2.574 1.00 88.81 105 ILE A O 1
ATOM 797 N N . LYS A 1 106 ? -0.314 -7.978 3.624 1.00 87.12 106 LYS A N 1
ATOM 798 C CA . LYS A 1 106 ? -0.760 -9.171 4.368 1.00 87.12 106 LYS A CA 1
ATOM 799 C C . LYS A 1 106 ? -1.795 -8.823 5.437 1.00 87.12 106 LYS A C 1
ATOM 801 O O . LYS A 1 106 ? -2.664 -9.645 5.705 1.00 87.12 106 LYS A O 1
ATOM 806 N N . LEU A 1 107 ? -1.684 -7.640 6.041 1.00 82.44 107 LEU A N 1
ATOM 807 C CA . LEU A 1 107 ? -2.617 -7.165 7.062 1.00 82.44 107 LEU A CA 1
ATOM 808 C C . LEU A 1 107 ? -3.889 -6.593 6.433 1.00 82.44 107 LEU A C 1
ATOM 810 O O . LEU A 1 107 ? -4.989 -6.965 6.827 1.00 82.44 107 LEU A O 1
ATOM 814 N N . ASN A 1 108 ? -3.741 -5.712 5.442 1.00 81.19 108 ASN A N 1
ATOM 815 C CA . ASN A 1 108 ? -4.852 -5.083 4.746 1.00 81.19 108 ASN A CA 1
ATOM 816 C C . ASN A 1 108 ? -4.532 -4.881 3.258 1.00 81.19 108 ASN A C 1
ATOM 818 O O . ASN A 1 108 ? -3.511 -4.309 2.879 1.00 81.19 108 ASN A O 1
ATOM 822 N N . ARG A 1 109 ? -5.449 -5.307 2.389 1.00 86.12 109 ARG A N 1
ATOM 823 C CA . ARG A 1 109 ? -5.314 -5.204 0.932 1.00 86.12 109 ARG A CA 1
ATOM 824 C C . ARG A 1 109 ? -5.859 -3.877 0.404 1.00 86.12 109 ARG A C 1
ATOM 826 O O . ARG A 1 109 ? -6.770 -3.865 -0.417 1.00 86.12 109 ARG A O 1
ATOM 833 N N . ASP A 1 110 ? -5.282 -2.765 0.846 1.00 87.12 110 ASP A N 1
ATOM 834 C CA . ASP A 1 110 ? -5.650 -1.432 0.356 1.00 87.12 110 ASP A CA 1
ATOM 835 C C . ASP A 1 110 ? -4.970 -1.127 -1.008 1.00 87.12 110 ASP A C 1
ATOM 837 O O . ASP A 1 110 ? -3.762 -1.371 -1.154 1.00 87.12 110 ASP A O 1
ATOM 841 N N . PRO A 1 111 ? -5.694 -0.581 -2.014 1.00 90.31 111 PRO A N 1
ATOM 842 C CA . PRO A 1 111 ? -5.124 -0.144 -3.296 1.00 90.31 111 PRO A CA 1
ATOM 843 C C . PRO A 1 111 ? -3.882 0.747 -3.164 1.00 90.31 111 PRO A C 1
ATOM 845 O O . PRO A 1 111 ? -2.975 0.686 -4.002 1.00 90.31 111 PRO A O 1
ATOM 848 N N . VAL A 1 112 ? -3.817 1.565 -2.110 1.00 89.94 112 VAL A N 1
ATOM 849 C CA . VAL A 1 112 ? -2.705 2.487 -1.856 1.00 89.94 112 VAL A CA 1
ATOM 850 C C . VAL A 1 112 ? -1.390 1.730 -1.663 1.00 89.94 112 VAL A C 1
ATOM 852 O O . VAL A 1 112 ? -0.364 2.146 -2.211 1.00 89.94 112 VAL A O 1
ATOM 855 N N . TYR A 1 113 ? -1.402 0.600 -0.949 1.00 90.31 113 TYR A N 1
ATOM 856 C CA . TYR A 1 113 ? -0.189 -0.184 -0.704 1.00 90.31 113 TYR A CA 1
ATOM 857 C C . TYR A 1 113 ? 0.356 -0.817 -1.974 1.00 90.31 113 TYR A C 1
ATOM 859 O O . TYR A 1 113 ? 1.555 -0.727 -2.227 1.00 90.31 113 TYR A O 1
ATOM 867 N N . PHE A 1 114 ? -0.516 -1.386 -2.808 1.00 93.31 114 PHE A N 1
ATOM 868 C CA . PHE A 1 114 ? -0.117 -1.918 -4.111 1.00 93.31 114 PHE A CA 1
ATOM 869 C C . PHE A 1 114 ? 0.505 -0.825 -4.978 1.00 93.31 114 PHE A C 1
ATOM 871 O O . PHE A 1 114 ? 1.559 -1.014 -5.575 1.00 93.31 114 PHE A O 1
ATOM 878 N N . CYS A 1 115 ? -0.088 0.367 -4.993 1.00 93.31 115 CYS A N 1
ATOM 879 C CA . CYS A 1 115 ? 0.421 1.465 -5.805 1.00 93.31 115 CYS A CA 1
ATOM 880 C C . CYS A 1 115 ? 1.760 2.019 -5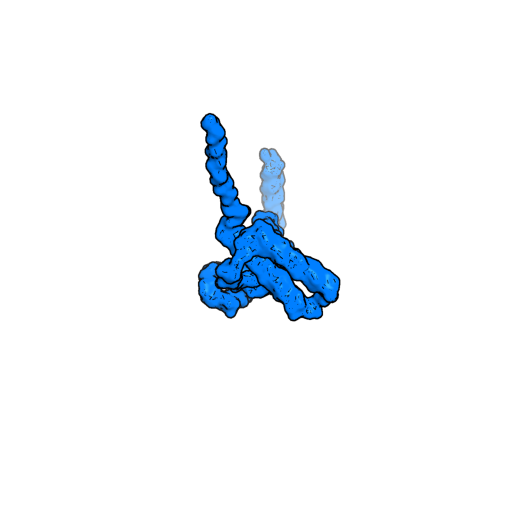.300 1.00 93.31 115 CYS A C 1
ATOM 882 O O . CYS A 1 115 ? 2.591 2.450 -6.102 1.00 93.31 115 CYS A O 1
ATOM 884 N N . ASN A 1 116 ? 1.982 2.040 -3.984 1.00 92.38 116 ASN A N 1
ATOM 885 C CA . ASN A 1 116 ? 3.252 2.462 -3.397 1.00 92.38 116 ASN A CA 1
ATOM 886 C C . ASN A 1 116 ? 4.342 1.394 -3.552 1.00 92.38 116 ASN A C 1
ATOM 888 O O . ASN A 1 116 ? 5.473 1.744 -3.892 1.00 92.38 116 ASN A O 1
ATOM 892 N N . ARG A 1 117 ? 3.996 0.106 -3.438 1.00 94.56 117 ARG A N 1
ATOM 893 C CA . ARG A 1 117 ? 4.897 -1.003 -3.774 1.00 94.56 117 ARG A CA 1
ATOM 894 C C . ARG A 1 117 ? 5.287 -0.988 -5.252 1.00 94.56 117 ARG A C 1
ATOM 896 O O . ARG A 1 117 ? 6.468 -1.105 -5.559 1.00 94.56 117 ARG A O 1
ATOM 903 N N . ALA A 1 118 ? 4.348 -0.698 -6.155 1.00 95.62 118 ALA A N 1
ATOM 904 C CA . ALA A 1 118 ? 4.634 -0.504 -7.577 1.00 95.62 118 ALA A CA 1
ATOM 905 C C . ALA A 1 118 ? 5.641 0.633 -7.829 1.00 95.62 118 ALA A C 1
ATOM 907 O O . ALA A 1 118 ? 6.518 0.520 -8.685 1.00 95.62 118 ALA A O 1
ATOM 908 N N . ALA A 1 119 ? 5.561 1.721 -7.057 1.00 94.06 119 ALA A N 1
ATOM 909 C CA . ALA A 1 119 ? 6.541 2.800 -7.137 1.00 94.06 119 ALA A CA 1
ATOM 910 C C . ALA A 1 119 ? 7.935 2.361 -6.665 1.00 94.06 119 ALA A C 1
ATOM 912 O O . ALA A 1 119 ? 8.921 2.769 -7.275 1.00 94.06 119 ALA A O 1
ATOM 913 N N . ALA A 1 120 ? 8.019 1.517 -5.634 1.00 94.88 120 ALA A N 1
ATOM 914 C CA . ALA A 1 120 ? 9.277 0.915 -5.200 1.00 94.88 120 ALA A CA 1
ATOM 915 C C . ALA A 1 120 ? 9.850 -0.028 -6.275 1.00 94.88 120 ALA A C 1
ATOM 917 O O . ALA A 1 120 ? 11.007 0.119 -6.657 1.00 94.88 120 ALA A O 1
ATOM 918 N N . TYR A 1 121 ? 9.028 -0.907 -6.860 1.00 96.44 121 TYR A N 1
ATOM 919 C CA . TYR A 1 121 ? 9.442 -1.783 -7.963 1.00 96.44 121 TYR A CA 1
ATOM 920 C C . TYR A 1 121 ? 9.929 -1.015 -9.190 1.00 96.44 121 TYR A C 1
ATOM 922 O O . TYR A 1 121 ? 10.914 -1.403 -9.807 1.00 96.44 121 TYR A O 1
ATOM 930 N N . CYS A 1 122 ? 9.296 0.113 -9.518 1.00 94.81 122 CYS A N 1
ATOM 931 C CA . CYS A 1 122 ? 9.767 0.984 -10.590 1.00 94.81 122 CYS A CA 1
ATOM 932 C C . CYS A 1 122 ? 11.178 1.530 -10.327 1.00 94.81 122 CYS A C 1
ATOM 934 O O . CYS A 1 122 ? 11.941 1.702 -11.272 1.00 94.81 122 CYS A O 1
ATOM 936 N N . ARG A 1 123 ? 11.527 1.823 -9.067 1.00 93.94 123 ARG A N 1
ATOM 937 C CA . ARG A 1 123 ? 12.879 2.271 -8.688 1.00 93.94 123 ARG A CA 1
ATOM 938 C C . ARG A 1 123 ? 13.906 1.140 -8.726 1.00 93.94 123 ARG A C 1
ATOM 940 O O . ARG A 1 123 ? 15.079 1.418 -8.921 1.00 93.94 123 ARG A O 1
ATOM 947 N N . LEU A 1 124 ? 13.449 -0.102 -8.596 1.00 94.12 124 LEU A N 1
ATOM 948 C CA . LEU A 1 124 ? 14.239 -1.324 -8.771 1.00 94.12 124 LEU A CA 1
ATOM 949 C C . LEU A 1 124 ? 14.253 -1.826 -10.228 1.00 94.12 124 LEU A C 1
ATOM 951 O O .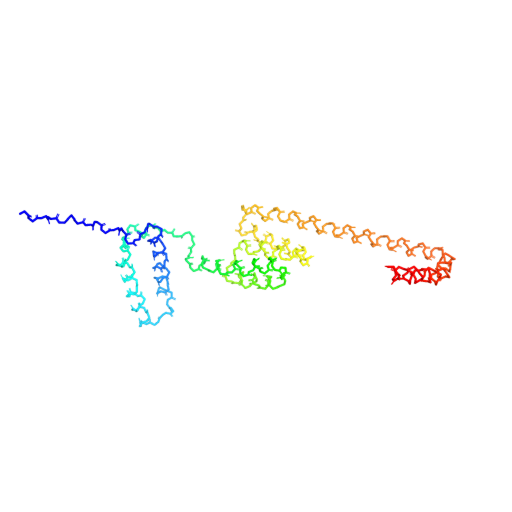 LEU A 1 124 ? 14.696 -2.940 -10.480 1.00 94.12 124 LEU A O 1
ATOM 955 N N . GLU A 1 125 ? 13.718 -1.045 -11.175 1.00 92.50 125 GLU A N 1
ATOM 956 C CA . GLU A 1 125 ? 13.586 -1.397 -12.600 1.00 92.50 125 GLU A CA 1
ATOM 957 C C . GLU A 1 125 ? 12.745 -2.662 -12.882 1.00 92.50 125 GLU A C 1
ATOM 959 O O . GLU A 1 125 ? 12.724 -3.197 -13.991 1.00 92.50 125 GLU A O 1
ATOM 964 N N . GLN A 1 126 ? 11.965 -3.119 -11.901 1.00 94.56 126 GLN A N 1
ATOM 965 C CA . GLN A 1 126 ? 11.074 -4.275 -12.005 1.00 94.56 126 GLN A CA 1
ATOM 966 C C . GLN A 1 126 ? 9.701 -3.852 -12.550 1.00 94.56 126 GLN A C 1
ATOM 968 O O . GLN A 1 126 ? 8.677 -3.898 -11.864 1.00 94.56 126 GLN A O 1
ATOM 973 N N . TYR A 1 127 ? 9.675 -3.397 -13.805 1.00 93.75 127 TYR A N 1
ATOM 974 C CA . TYR A 1 127 ? 8.489 -2.771 -14.405 1.00 93.75 127 TYR A CA 1
ATOM 975 C C . TYR A 1 127 ? 7.290 -3.716 -14.553 1.00 93.75 127 TYR A C 1
ATOM 977 O O . TYR A 1 127 ? 6.153 -3.277 -14.385 1.00 93.75 127 TYR A O 1
ATOM 985 N N . ASP A 1 128 ? 7.512 -5.004 -14.829 1.00 94.00 128 ASP A N 1
ATOM 986 C CA . ASP A 1 128 ? 6.419 -5.977 -14.968 1.00 94.00 128 ASP A CA 1
ATOM 987 C C . ASP A 1 128 ? 5.664 -6.180 -13.645 1.00 94.00 128 ASP A C 1
ATOM 989 O O . ASP A 1 128 ? 4.430 -6.156 -13.624 1.00 94.00 128 ASP A O 1
ATOM 993 N N . LEU A 1 129 ? 6.396 -6.281 -12.529 1.00 95.44 129 LEU A N 1
ATOM 994 C CA . LEU A 1 129 ? 5.810 -6.374 -11.188 1.00 95.44 129 LEU A CA 1
ATOM 995 C C . LEU A 1 129 ? 5.080 -5.081 -10.809 1.00 95.44 129 LEU A C 1
ATOM 997 O O . LEU A 1 129 ? 3.965 -5.129 -10.289 1.00 95.44 129 LEU A O 1
ATOM 1001 N N . ALA A 1 130 ? 5.651 -3.921 -11.147 1.00 95.88 130 ALA A N 1
ATOM 1002 C CA . ALA A 1 130 ? 4.997 -2.633 -10.932 1.00 95.88 130 ALA A CA 1
ATOM 1003 C C . ALA A 1 130 ? 3.661 -2.519 -11.695 1.00 95.88 130 ALA A C 1
ATOM 1005 O O . ALA A 1 130 ? 2.662 -2.049 -11.146 1.00 95.88 130 ALA A O 1
ATOM 1006 N N . ILE A 1 131 ? 3.608 -2.985 -12.948 1.00 95.94 131 ILE A N 1
ATOM 1007 C CA . ILE A 1 131 ? 2.375 -3.011 -13.751 1.00 95.94 131 ILE A CA 1
ATOM 1008 C C . ILE A 1 131 ? 1.348 -3.971 -13.142 1.00 95.94 131 ILE A C 1
ATOM 1010 O O . ILE A 1 131 ? 0.161 -3.638 -13.083 1.00 95.94 131 ILE A O 1
ATOM 1014 N N . GLN A 1 132 ? 1.779 -5.148 -12.686 1.00 96.50 132 GLN A N 1
ATOM 1015 C CA . GLN A 1 132 ? 0.895 -6.119 -12.046 1.00 96.50 132 GLN A CA 1
ATOM 1016 C C . GLN A 1 132 ? 0.254 -5.543 -10.778 1.00 96.50 132 GLN A C 1
ATOM 1018 O O . GLN A 1 132 ? -0.961 -5.650 -10.604 1.00 96.50 132 GLN A O 1
ATOM 1023 N N . ASP A 1 133 ? 1.032 -4.854 -9.947 1.00 96.06 133 ASP A N 1
ATOM 1024 C CA . ASP A 1 133 ? 0.527 -4.184 -8.749 1.00 96.06 133 ASP A CA 1
ATOM 1025 C C . ASP A 1 133 ? -0.455 -3.055 -9.074 1.00 96.06 133 ASP A C 1
ATOM 1027 O O . ASP A 1 133 ? -1.496 -2.940 -8.426 1.00 96.06 133 ASP A O 1
ATOM 1031 N N . CYS A 1 134 ? -0.196 -2.264 -10.119 1.00 95.69 134 CYS A N 1
ATOM 1032 C CA . CYS A 1 134 ? -1.161 -1.275 -10.602 1.00 95.69 134 CYS A CA 1
ATOM 1033 C C . CYS A 1 134 ? -2.486 -1.919 -11.033 1.00 95.69 134 CYS A C 1
ATOM 1035 O O . CYS A 1 134 ? -3.549 -1.379 -10.730 1.00 95.69 134 CYS A O 1
ATOM 1037 N N . ARG A 1 135 ? -2.448 -3.080 -11.698 1.00 96.12 135 ARG A N 1
ATOM 1038 C CA . ARG A 1 135 ? -3.665 -3.815 -12.081 1.00 96.12 135 ARG A CA 1
ATOM 1039 C C . ARG A 1 135 ? -4.430 -4.320 -10.866 1.00 96.12 135 ARG A C 1
ATOM 1041 O O . ARG A 1 135 ? -5.651 -4.217 -10.847 1.00 96.12 135 ARG A O 1
ATOM 1048 N N . ILE A 1 136 ? -3.731 -4.831 -9.852 1.00 95.81 136 ILE A N 1
ATOM 1049 C CA . ILE A 1 136 ? -4.364 -5.270 -8.602 1.00 95.81 136 ILE A CA 1
ATOM 1050 C C . ILE A 1 136 ? -5.006 -4.076 -7.888 1.00 95.81 136 ILE A C 1
ATOM 1052 O O . ILE A 1 136 ? -6.152 -4.177 -7.460 1.00 95.81 136 ILE A O 1
ATOM 1056 N N . ALA A 1 137 ? -4.318 -2.933 -7.815 1.00 94.94 137 ALA A N 1
ATOM 1057 C CA . ALA A 1 137 ? -4.869 -1.713 -7.229 1.00 94.94 137 ALA A CA 1
ATOM 1058 C C . ALA A 1 137 ? -6.160 -1.267 -7.938 1.00 94.94 137 ALA A C 1
ATOM 1060 O O . ALA A 1 137 ? -7.137 -0.945 -7.272 1.00 94.94 137 ALA A O 1
ATOM 1061 N N . LEU A 1 138 ? -6.187 -1.310 -9.274 1.00 94.94 138 LEU A N 1
ATOM 1062 C CA . LEU A 1 138 ? -7.367 -0.967 -10.079 1.00 94.94 138 LEU A CA 1
ATOM 1063 C C . LEU A 1 138 ? -8.493 -2.005 -9.991 1.00 94.94 138 LEU A C 1
ATOM 1065 O O . LEU A 1 138 ? -9.659 -1.653 -10.137 1.00 94.94 138 LEU A O 1
ATOM 1069 N N . ALA A 1 139 ? -8.164 -3.275 -9.754 1.00 95.31 139 ALA A N 1
ATOM 1070 C CA . ALA A 1 139 ? -9.161 -4.310 -9.500 1.00 95.31 139 ALA A CA 1
ATOM 1071 C C . ALA A 1 139 ? -9.843 -4.128 -8.133 1.00 95.31 139 ALA A C 1
ATOM 1073 O O . ALA A 1 139 ? -11.008 -4.483 -7.983 1.00 95.31 139 ALA A O 1
ATOM 1074 N N . LEU A 1 140 ? -9.120 -3.585 -7.148 1.00 92.25 140 LEU A N 1
ATOM 1075 C CA . LEU A 1 140 ? -9.647 -3.273 -5.817 1.00 92.25 140 LEU A CA 1
ATOM 1076 C C . LEU A 1 140 ? -10.437 -1.958 -5.807 1.00 92.25 140 LEU A C 1
ATOM 1078 O O . LEU A 1 140 ? -11.525 -1.907 -5.243 1.00 92.25 140 LEU A O 1
ATOM 1082 N N . ASP A 1 141 ? -9.909 -0.912 -6.444 1.00 91.88 141 ASP A N 1
ATOM 1083 C CA . ASP A 1 141 ? -10.596 0.365 -6.638 1.00 91.88 141 ASP A CA 1
ATOM 1084 C C . ASP A 1 141 ? -10.474 0.838 -8.099 1.00 91.88 141 ASP A C 1
ATOM 1086 O O . ASP A 1 141 ? -9.476 1.464 -8.485 1.00 91.88 141 ASP A O 1
ATOM 1090 N N . PRO A 1 142 ? -11.515 0.605 -8.921 1.00 92.88 142 PRO A N 1
ATOM 1091 C CA . PRO A 1 142 ? -11.541 1.047 -10.312 1.00 92.88 142 PRO A CA 1
ATOM 1092 C C . PRO A 1 142 ? -11.478 2.568 -10.496 1.00 92.88 142 PRO A C 1
ATOM 1094 O O . PRO A 1 142 ? -11.141 3.034 -11.585 1.00 92.88 142 PRO A O 1
ATOM 1097 N N . LYS A 1 143 ? -11.808 3.358 -9.463 1.00 92.31 143 LYS A N 1
ATOM 1098 C CA . LYS A 1 143 ? -11.773 4.828 -9.500 1.00 92.31 143 LYS A CA 1
ATOM 1099 C C . LYS A 1 143 ? -10.412 5.396 -9.098 1.00 92.31 143 LYS A C 1
ATOM 1101 O O . LYS A 1 143 ? -10.237 6.618 -9.118 1.00 92.31 143 LYS A O 1
ATOM 1106 N N . TYR A 1 144 ? -9.431 4.551 -8.780 1.00 90.44 144 TYR A N 1
ATOM 1107 C CA . TYR A 1 144 ? -8.128 4.996 -8.308 1.00 90.44 144 TYR A CA 1
ATOM 1108 C C . TYR A 1 144 ? -7.255 5.581 -9.435 1.00 90.44 144 TYR A C 1
ATOM 1110 O O . TYR A 1 144 ? -6.369 4.939 -10.002 1.00 90.44 144 TYR A O 1
ATOM 1118 N N . SER A 1 145 ? -7.492 6.856 -9.752 1.00 88.88 145 SER A N 1
ATOM 1119 C CA . SER A 1 145 ? -6.879 7.596 -10.867 1.00 88.88 145 SER A CA 1
ATOM 1120 C C . SER A 1 145 ? -5.346 7.575 -10.866 1.00 88.88 145 SER A C 1
ATOM 1122 O O . SER A 1 145 ? -4.712 7.467 -11.919 1.00 88.88 145 SER A O 1
ATOM 1124 N N . LYS A 1 146 ? -4.729 7.608 -9.679 1.00 89.56 146 LYS A N 1
ATOM 1125 C CA . LYS A 1 146 ? -3.270 7.576 -9.516 1.00 89.56 146 LYS A CA 1
ATOM 1126 C C . LYS A 1 146 ? -2.651 6.286 -10.061 1.00 89.56 146 LYS A C 1
ATOM 1128 O O . LYS A 1 146 ? -1.542 6.331 -10.598 1.00 89.56 146 LYS A O 1
ATOM 1133 N N . ALA A 1 147 ? -3.358 5.158 -9.960 1.00 92.25 147 ALA A N 1
ATOM 1134 C CA . ALA A 1 147 ? -2.877 3.885 -10.485 1.00 92.25 147 ALA A CA 1
ATOM 1135 C C . ALA A 1 147 ? -2.849 3.865 -12.016 1.00 92.25 147 ALA A C 1
ATOM 1137 O O . ALA A 1 147 ? -1.863 3.389 -12.569 1.00 92.25 147 ALA A O 1
ATOM 1138 N N . TYR A 1 148 ? -3.837 4.450 -12.704 1.00 93.62 148 TYR A N 1
ATOM 1139 C CA . TYR A 1 148 ? -3.804 4.571 -14.170 1.00 93.62 148 TYR A CA 1
ATOM 1140 C C . TYR A 1 148 ? -2.607 5.394 -14.654 1.00 93.62 148 TYR A C 1
ATOM 1142 O O . TYR A 1 148 ? -1.880 4.954 -15.547 1.00 93.62 148 TYR A O 1
ATOM 1150 N N . GLY A 1 149 ? -2.364 6.555 -14.032 1.00 93.56 149 GLY A N 1
ATOM 1151 C CA . GLY A 1 149 ? -1.236 7.419 -14.393 1.00 93.56 149 GLY A CA 1
ATOM 1152 C C . GLY A 1 149 ? 0.116 6.724 -14.209 1.00 93.56 149 GLY A C 1
ATOM 1153 O O . GLY A 1 149 ? 0.965 6.755 -15.100 1.00 93.56 149 GLY A O 1
ATOM 1154 N N . ARG A 1 150 ? 0.298 6.024 -13.080 1.00 93.94 150 ARG A N 1
ATOM 1155 C CA . ARG A 1 150 ? 1.508 5.228 -12.817 1.00 93.94 150 ARG A CA 1
ATOM 1156 C C . ARG A 1 150 ? 1.645 4.050 -13.778 1.00 93.94 150 ARG A C 1
ATOM 1158 O O . ARG A 1 150 ? 2.729 3.829 -14.305 1.00 93.94 150 ARG A O 1
ATOM 1165 N N . MET A 1 151 ? 0.554 3.343 -14.065 1.00 94.69 151 MET A N 1
ATOM 1166 C CA . MET A 1 151 ? 0.564 2.197 -14.973 1.00 94.69 151 MET A CA 1
ATOM 1167 C C . MET A 1 151 ? 1.005 2.601 -16.384 1.00 94.69 151 MET A C 1
ATOM 1169 O O . MET A 1 151 ? 1.850 1.927 -16.969 1.00 94.69 151 MET A O 1
ATOM 1173 N N . GLY A 1 152 ? 0.493 3.720 -16.911 1.00 94.12 152 GLY A N 1
ATOM 1174 C CA . GLY A 1 152 ? 0.924 4.263 -18.203 1.00 94.12 152 GLY A CA 1
ATOM 1175 C C . GLY A 1 152 ? 2.419 4.592 -18.232 1.00 94.12 152 GLY A C 1
ATOM 1176 O O . GLY A 1 152 ? 3.120 4.221 -19.174 1.00 94.12 152 GLY A O 1
ATOM 1177 N N . TYR A 1 153 ? 2.932 5.204 -17.162 1.00 94.88 153 TYR A N 1
ATOM 1178 C CA . TYR A 1 153 ? 4.360 5.487 -17.018 1.00 94.88 153 TYR A CA 1
ATOM 1179 C C . TYR A 1 153 ? 5.216 4.209 -16.984 1.00 94.88 153 TYR A C 1
ATOM 1181 O O . TYR A 1 153 ? 6.246 4.139 -17.653 1.00 94.88 153 TYR A O 1
ATOM 1189 N N . TYR A 1 154 ? 4.779 3.160 -16.284 1.00 95.06 154 TYR A N 1
ATOM 1190 C CA . TYR A 1 154 ? 5.508 1.887 -16.241 1.00 95.06 154 TYR A CA 1
ATOM 1191 C C . TYR A 1 154 ? 5.478 1.147 -17.580 1.00 95.06 154 TYR A C 1
ATOM 1193 O O . TYR A 1 154 ? 6.493 0.580 -17.983 1.00 95.06 154 TYR A O 1
ATOM 1201 N N . PHE A 1 155 ? 4.364 1.202 -18.318 1.00 94.19 155 PHE A N 1
ATOM 1202 C CA . PHE A 1 155 ? 4.317 0.695 -19.691 1.00 94.19 155 PHE A CA 1
ATOM 1203 C C . PHE A 1 155 ? 5.306 1.420 -20.601 1.00 94.19 155 PHE A C 1
ATOM 1205 O O . PHE A 1 155 ? 6.009 0.762 -21.370 1.00 94.19 155 PHE A O 1
ATOM 1212 N N . TYR A 1 156 ? 5.394 2.746 -20.483 1.00 93.38 156 TYR A N 1
ATOM 1213 C CA . TYR A 1 156 ? 6.358 3.549 -21.227 1.00 93.38 156 TYR A CA 1
ATOM 1214 C C . TYR A 1 156 ? 7.805 3.159 -20.896 1.00 93.38 156 TYR A C 1
ATOM 1216 O O . TYR A 1 156 ? 8.587 2.905 -21.812 1.00 93.38 156 TYR A O 1
ATOM 1224 N N . LEU A 1 157 ? 8.159 3.043 -19.611 1.00 93.06 157 LEU A N 1
ATOM 1225 C CA . LEU A 1 157 ? 9.507 2.636 -19.195 1.00 93.06 157 LEU A CA 1
ATOM 1226 C C . LEU A 1 157 ? 9.863 1.233 -19.693 1.00 93.06 157 LEU A C 1
ATOM 1228 O O . LEU A 1 157 ? 10.933 1.035 -20.264 1.00 93.06 157 LEU A O 1
ATOM 1232 N N . ARG A 1 158 ? 8.938 0.277 -19.564 1.00 93.5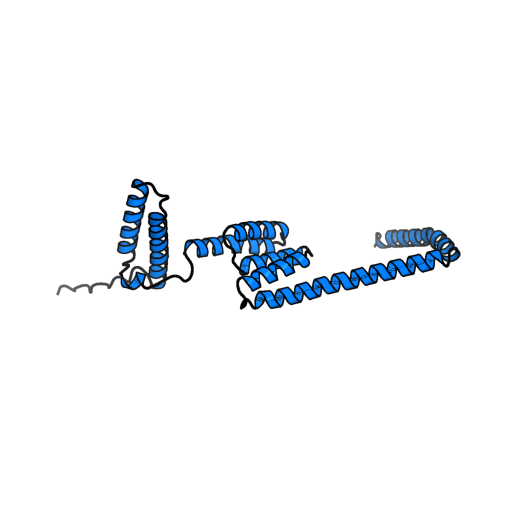0 158 ARG A N 1
ATOM 1233 C CA . ARG A 1 158 ? 9.132 -1.093 -20.050 1.00 93.50 158 ARG A CA 1
ATOM 1234 C C . ARG A 1 158 ? 9.333 -1.145 -21.566 1.00 93.50 158 ARG A C 1
ATOM 1236 O O . ARG A 1 158 ? 10.227 -1.837 -22.045 1.00 93.50 158 ARG A O 1
ATOM 1243 N N . ALA A 1 159 ? 8.514 -0.413 -22.324 1.00 90.62 159 ALA A N 1
ATOM 1244 C CA . ALA A 1 159 ? 8.630 -0.336 -23.780 1.00 90.62 159 ALA A CA 1
ATOM 1245 C C . ALA A 1 159 ? 9.946 0.327 -24.208 1.00 90.62 159 ALA A C 1
ATOM 1247 O O . ALA A 1 159 ? 10.600 -0.141 -25.136 1.00 90.62 159 ALA A O 1
ATOM 1248 N N . THR A 1 160 ? 10.356 1.374 -23.493 1.00 90.81 160 THR A N 1
ATOM 1249 C CA . THR A 1 160 ? 11.627 2.069 -23.712 1.00 90.81 160 THR A CA 1
ATOM 1250 C C . THR A 1 160 ? 12.802 1.118 -23.488 1.00 90.81 160 THR A C 1
ATOM 1252 O O . THR A 1 160 ? 13.646 0.978 -24.371 1.00 90.81 160 THR A O 1
ATOM 1255 N N . LEU A 1 161 ? 12.821 0.387 -22.367 1.00 88.50 161 LEU A N 1
ATOM 1256 C CA . LEU A 1 161 ? 13.849 -0.616 -22.082 1.00 88.50 161 LEU A CA 1
ATOM 1257 C C . LEU A 1 161 ? 13.908 -1.691 -23.178 1.00 88.50 161 LEU A C 1
ATOM 1259 O O . LEU A 1 161 ? 14.987 -2.000 -23.681 1.00 88.50 161 LEU A O 1
ATOM 1263 N N . PHE A 1 162 ? 12.753 -2.212 -23.600 1.00 87.81 162 PHE A N 1
ATOM 1264 C CA . PHE A 1 162 ? 12.674 -3.205 -24.674 1.00 87.81 162 PHE A CA 1
ATOM 1265 C C . PHE A 1 162 ? 13.189 -2.664 -26.018 1.00 87.81 162 PHE A C 1
ATOM 1267 O O . PHE A 1 162 ? 13.912 -3.355 -26.739 1.00 87.81 162 PHE A O 1
ATOM 1274 N N . TYR A 1 163 ? 12.865 -1.416 -26.354 1.00 87.25 163 TYR A N 1
ATOM 1275 C CA . TYR A 1 163 ? 13.345 -0.759 -27.568 1.00 87.25 163 TYR A CA 1
ATOM 1276 C C . TYR A 1 163 ? 14.871 -0.580 -27.565 1.00 87.25 163 TYR A C 1
ATOM 1278 O O . TYR A 1 163 ? 15.537 -0.923 -28.540 1.00 87.25 163 TYR A O 1
ATOM 1286 N N . TYR A 1 164 ? 15.454 -0.106 -26.461 1.00 86.12 164 TYR A N 1
ATOM 1287 C CA . TYR A 1 164 ? 16.911 0.018 -26.353 1.00 86.12 164 TYR A CA 1
ATOM 1288 C C . TYR A 1 164 ? 17.607 -1.343 -26.385 1.00 86.12 164 TYR A C 1
ATOM 1290 O O . TYR A 1 164 ? 18.623 -1.490 -27.063 1.00 86.12 164 TYR A O 1
ATOM 1298 N N . PHE A 1 165 ? 17.045 -2.346 -25.707 1.00 85.38 165 PHE A N 1
ATOM 1299 C CA . PHE A 1 165 ? 17.604 -3.693 -25.689 1.00 85.38 165 PHE A CA 1
ATOM 1300 C C . PHE A 1 165 ? 17.580 -4.341 -27.078 1.00 85.38 165 PHE A C 1
ATOM 1302 O O . PHE A 1 165 ? 18.595 -4.864 -27.533 1.00 85.38 165 PHE A O 1
ATOM 1309 N N . SER A 1 166 ? 16.453 -4.247 -27.789 1.00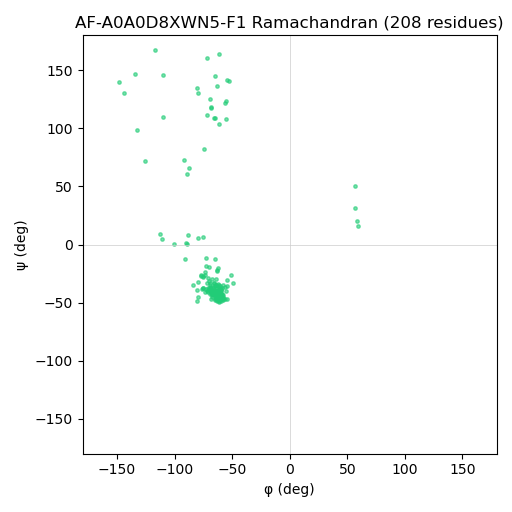 82.94 166 SER A N 1
ATOM 1310 C CA . SER A 1 166 ? 16.345 -4.743 -29.165 1.00 82.94 166 SER A CA 1
ATOM 1311 C C . SER A 1 166 ? 17.302 -4.009 -30.106 1.00 82.94 166 SER A C 1
ATOM 1313 O O . SER A 1 166 ? 18.029 -4.659 -30.851 1.00 82.94 166 SER A O 1
ATOM 1315 N N . ARG A 1 167 ? 17.403 -2.676 -30.024 1.00 85.94 167 ARG A N 1
ATOM 1316 C CA . ARG A 1 167 ? 18.353 -1.901 -30.837 1.00 85.94 167 ARG A CA 1
ATOM 1317 C C . ARG A 1 167 ? 19.810 -2.280 -30.563 1.00 85.94 167 ARG A C 1
ATOM 1319 O O . ARG A 1 167 ? 20.580 -2.417 -31.508 1.00 85.94 167 ARG A O 1
ATOM 1326 N N . LEU A 1 168 ? 20.185 -2.477 -29.298 1.00 80.12 168 LEU A N 1
ATOM 1327 C CA . LEU A 1 168 ? 21.529 -2.927 -28.926 1.00 80.12 168 LEU A CA 1
ATO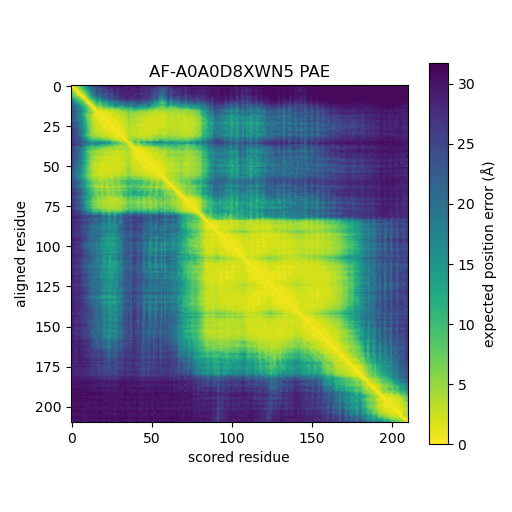M 1328 C C . LEU A 1 168 ? 21.809 -4.344 -29.448 1.00 80.12 168 LEU A C 1
ATOM 1330 O O . LEU A 1 168 ? 22.907 -4.616 -29.928 1.00 80.12 168 LEU A O 1
ATOM 1334 N N . PHE A 1 169 ? 20.815 -5.232 -29.389 1.00 81.56 169 PHE A N 1
ATOM 1335 C CA . PHE A 1 169 ? 20.913 -6.592 -29.913 1.00 81.56 169 PHE A CA 1
ATOM 1336 C C . PHE A 1 169 ? 21.121 -6.608 -31.435 1.00 81.56 169 PHE A C 1
ATOM 1338 O O . PHE A 1 169 ? 22.049 -7.263 -31.908 1.00 81.56 169 PHE A O 1
ATOM 1345 N N . PHE A 1 170 ? 20.327 -5.843 -32.193 1.00 77.44 170 PHE A N 1
ATOM 1346 C CA . PHE A 1 170 ? 20.492 -5.716 -33.646 1.00 77.44 170 PHE A CA 1
ATOM 1347 C C . PHE A 1 170 ? 21.831 -5.075 -34.019 1.00 77.44 170 PHE A C 1
ATOM 1349 O O . PHE A 1 170 ? 22.541 -5.611 -34.864 1.00 77.44 170 PHE A O 1
ATOM 1356 N N . PHE A 1 171 ? 22.236 -4.007 -33.328 1.00 78.88 171 PHE A N 1
ATOM 1357 C CA . PHE A 1 171 ? 23.537 -3.371 -33.547 1.00 78.88 171 PHE A CA 1
ATOM 1358 C C . PHE A 1 171 ? 24.700 -4.345 -33.309 1.00 78.88 171 PHE A C 1
ATOM 1360 O O . PHE A 1 171 ? 25.644 -4.420 -34.095 1.00 78.88 171 PHE A O 1
ATOM 1367 N N . ARG A 1 172 ? 24.619 -5.153 -32.245 1.00 79.19 172 ARG A N 1
ATOM 1368 C CA . ARG A 1 172 ? 25.617 -6.186 -31.957 1.00 79.19 172 ARG A CA 1
ATOM 1369 C C . ARG A 1 172 ? 25.630 -7.269 -33.039 1.00 79.19 172 ARG A C 1
ATOM 1371 O O . ARG A 1 172 ? 26.710 -7.676 -33.457 1.00 79.19 172 ARG A O 1
ATOM 1378 N N . ALA A 1 173 ? 24.464 -7.713 -33.505 1.00 76.00 173 ALA A N 1
ATOM 1379 C CA . ALA A 1 173 ? 24.353 -8.696 -34.580 1.00 76.00 173 ALA A CA 1
ATOM 1380 C C . ALA A 1 173 ? 24.974 -8.188 -35.892 1.00 76.00 173 ALA A C 1
ATOM 1382 O O . ALA A 1 173 ? 25.768 -8.909 -36.495 1.00 76.00 173 ALA A O 1
ATOM 1383 N N . GLU A 1 174 ? 24.692 -6.942 -36.282 1.00 77.94 174 GLU A N 1
ATOM 1384 C CA . GLU A 1 174 ? 25.271 -6.295 -37.468 1.00 77.94 174 GLU A CA 1
ATOM 1385 C C . GLU A 1 174 ? 26.800 -6.217 -37.382 1.00 77.94 174 GLU A C 1
ATOM 1387 O O . GLU A 1 174 ? 27.489 -6.604 -38.327 1.00 77.94 174 GLU A O 1
ATOM 1392 N N . ILE A 1 175 ? 27.351 -5.824 -36.226 1.00 75.88 175 ILE A N 1
ATOM 1393 C CA . ILE A 1 175 ? 28.804 -5.830 -35.999 1.00 75.88 175 ILE A CA 1
ATOM 1394 C C . ILE A 1 175 ? 29.382 -7.236 -36.190 1.00 75.88 175 ILE A C 1
ATOM 1396 O O . ILE A 1 175 ? 30.360 -7.397 -36.917 1.00 75.88 175 ILE A O 1
ATOM 1400 N N . TYR A 1 176 ? 28.780 -8.270 -35.593 1.00 78.62 176 TYR A N 1
ATOM 1401 C CA . TYR A 1 176 ? 29.256 -9.645 -35.777 1.00 78.62 176 TYR A CA 1
ATOM 1402 C C . TYR A 1 176 ? 29.182 -10.098 -37.237 1.00 78.62 176 TYR A C 1
ATOM 1404 O O . TYR A 1 176 ? 30.085 -10.792 -37.699 1.00 78.62 176 TYR A O 1
ATOM 1412 N N . THR A 1 177 ? 28.148 -9.690 -37.976 1.00 79.81 177 THR A N 1
ATOM 1413 C CA . THR A 1 177 ? 28.024 -10.048 -39.396 1.00 79.81 177 THR A CA 1
ATOM 1414 C C . THR A 1 177 ? 29.126 -9.391 -40.226 1.00 79.81 177 THR A C 1
ATOM 1416 O O . THR A 1 177 ? 29.742 -10.059 -41.052 1.00 79.81 177 THR A O 1
ATOM 1419 N N . ILE A 1 178 ? 29.437 -8.116 -39.968 1.00 74.56 178 ILE A N 1
ATOM 1420 C CA . ILE A 1 178 ? 30.535 -7.394 -40.631 1.00 74.56 178 ILE A CA 1
ATOM 1421 C C . ILE A 1 178 ? 31.888 -8.052 -40.324 1.00 74.56 178 ILE A C 1
ATOM 1423 O O . ILE A 1 178 ? 32.683 -8.265 -41.239 1.00 74.56 178 ILE A O 1
ATOM 1427 N N . LEU A 1 179 ? 32.142 -8.423 -39.064 1.00 73.69 179 LEU A N 1
ATOM 1428 C CA . LEU A 1 179 ? 33.385 -9.092 -38.661 1.00 73.69 179 LEU A CA 1
ATOM 1429 C C . LEU A 1 179 ? 33.545 -10.476 -39.318 1.00 73.69 179 LEU A C 1
ATOM 1431 O O . LEU A 1 179 ? 34.663 -10.861 -39.654 1.00 73.69 179 LEU A O 1
ATOM 1435 N N . LEU A 1 180 ? 32.446 -11.212 -39.529 1.00 76.25 180 LEU A N 1
ATOM 1436 C CA . LEU A 1 180 ? 32.457 -12.514 -40.208 1.00 76.25 180 LEU A CA 1
ATOM 1437 C C . LEU A 1 180 ? 32.611 -12.397 -41.732 1.00 76.25 180 LEU A C 1
ATOM 1439 O O . LEU A 1 180 ? 33.303 -13.214 -42.333 1.00 76.25 180 LEU A O 1
ATOM 1443 N N . LEU A 1 181 ? 31.987 -11.395 -42.361 1.00 78.75 181 LEU A N 1
ATOM 1444 C CA . LEU A 1 181 ? 32.059 -11.176 -43.812 1.00 78.75 181 LEU A CA 1
ATOM 1445 C C . LEU A 1 181 ? 33.402 -10.580 -44.259 1.00 78.75 181 LEU A C 1
ATOM 1447 O O . LEU A 1 181 ? 33.830 -10.818 -45.387 1.00 78.75 181 LEU A O 1
ATOM 1451 N N . TYR A 1 182 ? 34.084 -9.839 -43.381 1.00 77.12 182 TYR A N 1
ATOM 1452 C CA . TYR A 1 182 ? 35.358 -9.183 -43.679 1.00 77.12 182 TYR A CA 1
ATOM 1453 C C . TYR A 1 182 ? 36.453 -9.567 -42.664 1.00 77.12 182 TYR A C 1
ATOM 1455 O O . TYR A 1 182 ? 36.892 -8.725 -41.875 1.00 77.12 182 TYR A O 1
ATOM 1463 N N . PRO A 1 183 ? 36.978 -10.808 -42.708 1.00 66.94 183 PRO A N 1
ATOM 1464 C CA . PRO A 1 183 ? 38.010 -11.284 -41.777 1.00 66.94 183 PRO A CA 1
ATOM 1465 C C . PRO A 1 183 ? 39.359 -10.546 -41.900 1.00 66.94 183 PRO A C 1
ATOM 1467 O O . PRO A 1 183 ? 40.222 -10.653 -41.035 1.00 66.94 183 PRO A O 1
ATOM 1470 N N . TYR A 1 184 ? 39.562 -9.758 -42.957 1.00 63.78 184 TYR A N 1
ATOM 1471 C CA . TYR A 1 184 ? 40.722 -8.869 -43.065 1.00 63.78 184 TYR A CA 1
ATOM 1472 C C . TYR A 1 184 ? 40.570 -7.594 -42.213 1.00 63.78 184 TYR A C 1
ATOM 1474 O O . TYR A 1 184 ? 41.566 -7.046 -41.744 1.00 63.78 184 TYR A O 1
ATOM 1482 N N . VAL A 1 185 ? 39.334 -7.144 -41.955 1.00 63.12 185 VAL A N 1
ATOM 1483 C CA . VAL A 1 185 ? 39.034 -5.979 -41.102 1.00 63.12 185 VAL A CA 1
ATOM 1484 C C . VAL A 1 185 ? 39.199 -6.333 -39.625 1.00 63.12 185 VAL A C 1
ATOM 1486 O O . VAL A 1 185 ? 39.731 -5.520 -38.873 1.00 63.12 185 VAL A O 1
ATOM 1489 N N . THR A 1 186 ? 38.831 -7.552 -39.210 1.00 60.03 186 THR A N 1
ATOM 1490 C CA . THR A 1 186 ? 39.124 -8.059 -37.855 1.00 60.03 186 THR A CA 1
ATOM 1491 C C . THR A 1 186 ? 40.628 -8.119 -37.599 1.00 60.03 186 THR A C 1
ATOM 1493 O O . THR A 1 186 ? 41.067 -7.690 -36.537 1.00 60.03 186 THR A O 1
ATOM 1496 N N . TYR A 1 187 ? 41.428 -8.564 -38.575 1.00 60.28 187 TYR A N 1
ATOM 1497 C CA . TYR A 1 187 ? 42.889 -8.603 -38.461 1.00 60.28 187 TYR A CA 1
ATOM 1498 C C . TYR A 1 187 ? 43.486 -7.198 -38.283 1.00 60.28 187 TYR A C 1
ATOM 1500 O O . TYR A 1 187 ? 44.317 -6.990 -37.404 1.00 60.28 187 TYR A O 1
ATOM 1508 N N . TYR A 1 188 ? 43.004 -6.211 -39.049 1.00 60.38 188 TYR A N 1
ATOM 1509 C CA . TYR A 1 188 ? 43.428 -4.810 -38.935 1.00 60.38 188 TYR A CA 1
ATOM 1510 C C . TYR A 1 188 ? 42.998 -4.162 -37.609 1.00 60.38 188 TYR A C 1
ATOM 1512 O O . TYR A 1 188 ? 43.776 -3.431 -37.000 1.00 60.38 188 TYR A O 1
ATOM 1520 N N . TRP A 1 189 ? 41.777 -4.429 -37.134 1.00 58.16 189 TRP A N 1
ATOM 1521 C CA . TRP A 1 189 ? 41.285 -3.930 -35.845 1.00 58.16 189 TRP A CA 1
ATOM 1522 C C . TRP A 1 189 ? 41.998 -4.573 -34.656 1.00 58.16 189 TRP A C 1
ATOM 1524 O O . TRP A 1 189 ? 42.296 -3.876 -33.694 1.00 58.16 189 TRP A O 1
ATOM 1534 N N . MET A 1 190 ? 42.323 -5.865 -34.721 1.00 59.44 190 MET A N 1
ATOM 1535 C CA . MET A 1 190 ? 43.064 -6.561 -33.666 1.00 59.44 190 MET A CA 1
ATOM 1536 C C . MET A 1 190 ? 44.518 -6.071 -33.588 1.00 59.44 190 MET A C 1
ATOM 1538 O O . MET A 1 190 ? 45.018 -5.838 -32.493 1.00 59.44 190 MET A O 1
ATOM 1542 N N . TYR A 1 191 ? 45.152 -5.796 -34.736 1.00 57.50 191 TYR A N 1
ATOM 1543 C CA . TYR A 1 191 ? 46.487 -5.185 -34.800 1.00 57.50 191 TYR A CA 1
ATOM 1544 C C . TYR A 1 191 ? 46.506 -3.730 -34.292 1.00 57.50 191 TYR A C 1
ATOM 1546 O O . TYR A 1 191 ? 47.504 -3.270 -33.748 1.00 57.50 191 TYR A O 1
ATOM 1554 N N . ASN A 1 192 ? 45.396 -2.996 -34.440 1.00 58.00 192 ASN A N 1
ATOM 1555 C CA . ASN A 1 192 ? 45.259 -1.624 -33.937 1.00 58.00 192 ASN A CA 1
ATOM 1556 C C . ASN A 1 192 ? 44.684 -1.539 -32.515 1.00 58.00 192 ASN A C 1
ATOM 1558 O O . ASN A 1 192 ? 44.764 -0.476 -31.909 1.00 58.00 192 ASN A O 1
ATOM 1562 N N . ALA A 1 193 ? 44.127 -2.614 -31.953 1.00 59.31 193 ALA A N 1
ATOM 1563 C CA . ALA A 1 193 ? 43.584 -2.616 -30.595 1.00 59.31 193 ALA A CA 1
ATOM 1564 C C . ALA A 1 193 ? 44.682 -2.401 -29.541 1.00 59.31 193 ALA A C 1
ATOM 1566 O O . ALA A 1 193 ? 44.454 -1.689 -28.565 1.00 59.31 193 ALA A O 1
ATOM 1567 N N . GLU A 1 194 ? 45.887 -2.937 -29.758 1.00 61.62 194 GLU A N 1
ATOM 1568 C CA . GLU A 1 194 ? 47.056 -2.634 -28.920 1.00 61.62 194 GLU A CA 1
ATOM 1569 C C . GLU A 1 194 ? 47.460 -1.160 -29.021 1.00 61.62 194 GLU A C 1
ATOM 1571 O O . GLU A 1 194 ? 47.727 -0.526 -28.003 1.00 61.62 194 GLU A O 1
ATOM 1576 N N . LEU A 1 195 ? 47.416 -0.578 -30.223 1.00 56.97 195 LEU A N 1
ATOM 1577 C CA . LEU A 1 195 ? 47.718 0.837 -30.446 1.00 56.97 195 LEU A CA 1
ATOM 1578 C C . LEU A 1 195 ? 46.661 1.753 -29.802 1.00 56.97 195 LEU A C 1
ATOM 1580 O O . LEU A 1 195 ? 47.001 2.765 -29.197 1.00 56.97 195 LEU A O 1
ATOM 1584 N N . ILE A 1 196 ? 45.379 1.386 -29.887 1.00 66.25 196 ILE A N 1
ATOM 1585 C CA . ILE A 1 196 ? 44.261 2.120 -29.279 1.00 66.25 196 ILE A CA 1
ATOM 1586 C C . ILE A 1 196 ? 44.332 2.043 -27.751 1.00 66.25 196 ILE A C 1
ATOM 1588 O O . ILE A 1 196 ? 44.198 3.072 -27.091 1.00 66.25 196 ILE A O 1
ATOM 1592 N N . ASN A 1 197 ? 44.590 0.863 -27.180 1.00 67.56 197 ASN A N 1
ATOM 1593 C CA . ASN A 1 197 ? 44.771 0.709 -25.734 1.00 67.56 197 ASN A CA 1
ATOM 1594 C C . ASN A 1 197 ? 46.015 1.464 -25.241 1.00 67.56 197 ASN A C 1
ATOM 1596 O O . ASN A 1 197 ? 45.937 2.170 -24.241 1.00 67.56 197 ASN A O 1
ATOM 1600 N N . MET A 1 198 ? 47.120 1.425 -25.993 1.00 68.50 198 MET A N 1
ATOM 1601 C CA . MET A 1 198 ? 48.329 2.199 -25.703 1.00 68.50 198 MET A CA 1
ATOM 1602 C C . MET A 1 198 ? 48.067 3.714 -25.735 1.00 68.50 198 MET A C 1
ATOM 1604 O O . MET A 1 198 ? 48.522 4.440 -24.854 1.00 68.50 198 MET A O 1
ATOM 1608 N N . VAL A 1 199 ? 47.298 4.213 -26.706 1.00 61.44 199 VAL A N 1
ATOM 1609 C CA . VAL A 1 199 ? 46.915 5.633 -26.778 1.00 61.44 199 VAL A CA 1
ATOM 1610 C C . VAL A 1 199 ? 45.975 6.017 -25.630 1.00 61.44 199 VAL A C 1
ATOM 1612 O O . VAL A 1 199 ? 46.157 7.077 -25.034 1.00 61.44 199 VAL A O 1
ATOM 1615 N N . LEU A 1 200 ? 45.012 5.165 -25.268 1.00 69.88 200 LEU A N 1
ATOM 1616 C CA . LEU A 1 200 ? 44.118 5.400 -24.129 1.00 69.88 200 LEU A CA 1
ATOM 1617 C C . LEU A 1 200 ? 44.872 5.431 -22.792 1.00 69.88 200 LEU A C 1
ATOM 1619 O O . LEU A 1 200 ? 44.565 6.274 -21.946 1.00 69.88 200 LEU A O 1
ATOM 1623 N N . ASP A 1 201 ? 45.886 4.586 -22.619 1.00 76.25 201 ASP A N 1
ATOM 1624 C CA . ASP A 1 201 ? 46.741 4.592 -21.430 1.00 76.25 201 ASP A CA 1
ATOM 1625 C C . ASP A 1 201 ? 47.663 5.820 -21.381 1.00 76.25 201 ASP A C 1
ATOM 1627 O O . ASP A 1 201 ? 47.816 6.428 -20.320 1.00 76.25 201 ASP A O 1
ATOM 1631 N N . ILE A 1 202 ? 48.198 6.276 -22.522 1.00 69.50 202 ILE A N 1
ATOM 1632 C CA . ILE A 1 202 ? 48.965 7.534 -22.611 1.00 69.50 202 ILE A CA 1
ATOM 1633 C C . ILE A 1 202 ? 48.082 8.745 -22.269 1.00 69.50 202 ILE A C 1
ATOM 1635 O O . ILE A 1 202 ? 48.517 9.651 -21.553 1.00 69.50 202 ILE A O 1
ATOM 1639 N N . VAL A 1 203 ? 46.836 8.770 -22.750 1.00 69.31 203 VAL A N 1
ATOM 1640 C CA . VAL A 1 203 ? 45.875 9.840 -22.439 1.00 69.31 203 VAL A CA 1
ATOM 1641 C C . VAL A 1 203 ? 45.500 9.821 -20.954 1.00 69.31 203 VAL A C 1
ATOM 1643 O O . VAL A 1 203 ? 45.524 10.872 -20.314 1.00 69.31 203 VAL A O 1
ATOM 1646 N N . ARG A 1 204 ? 45.241 8.646 -20.363 1.00 74.62 204 ARG A N 1
ATOM 1647 C CA . ARG A 1 204 ? 44.996 8.510 -18.914 1.00 74.62 204 ARG A CA 1
ATOM 1648 C C . ARG A 1 204 ? 46.191 8.950 -18.073 1.00 74.62 204 ARG A C 1
ATOM 1650 O O . ARG A 1 204 ? 46.004 9.660 -17.090 1.00 74.62 204 ARG A O 1
ATOM 1657 N N . SER A 1 205 ? 47.407 8.582 -18.473 1.00 69.06 205 SER A N 1
ATOM 1658 C CA . SER A 1 205 ? 48.647 8.979 -17.797 1.00 69.06 205 SER A CA 1
ATOM 1659 C C . SER A 1 205 ? 48.849 10.497 -17.790 1.00 69.06 205 SER A C 1
ATOM 1661 O O . SER A 1 205 ? 49.279 11.040 -16.773 1.00 69.06 205 SER A O 1
ATOM 1663 N N . LYS A 1 206 ? 48.511 11.189 -18.885 1.00 58.97 206 LYS A N 1
ATOM 1664 C CA . LYS A 1 206 ? 48.641 12.650 -18.980 1.00 58.97 206 LYS A CA 1
ATOM 1665 C C . LYS A 1 206 ? 47.506 13.414 -18.297 1.00 58.97 206 LYS A C 1
ATOM 1667 O O . LYS A 1 206 ? 47.766 14.478 -17.751 1.00 58.97 206 LYS A O 1
ATOM 1672 N N . CYS A 1 207 ? 46.284 12.882 -18.278 1.00 52.31 207 CYS A N 1
ATOM 1673 C CA . CYS A 1 207 ? 45.163 13.507 -17.565 1.00 52.31 207 CYS A CA 1
ATOM 1674 C C . CYS A 1 207 ? 45.252 13.390 -16.033 1.00 52.31 207 CYS A C 1
ATOM 1676 O O . CYS A 1 207 ? 44.582 14.147 -15.345 1.00 52.31 207 CYS A O 1
ATOM 1678 N N . LEU A 1 208 ? 46.053 12.469 -15.487 1.00 50.12 208 LEU A N 1
ATOM 1679 C CA . LEU A 1 208 ? 46.235 12.295 -14.036 1.00 50.12 208 LEU A CA 1
ATOM 1680 C C . LEU A 1 208 ? 47.381 13.141 -13.440 1.00 50.12 208 LEU A C 1
ATOM 1682 O O . LEU A 1 208 ? 47.644 13.042 -12.245 1.00 50.12 208 LEU A O 1
ATOM 1686 N N . GLN A 1 209 ? 48.073 13.951 -14.251 1.00 51.91 209 GLN A N 1
ATOM 1687 C CA . GLN A 1 209 ? 49.182 14.821 -13.818 1.00 51.91 209 GLN A CA 1
ATOM 1688 C C . GLN A 1 209 ? 48.870 16.331 -13.897 1.00 51.91 209 GLN A C 1
ATOM 1690 O O . GLN A 1 209 ? 49.769 17.149 -13.707 1.00 51.91 209 GLN A O 1
ATOM 1695 N N . THR A 1 210 ? 47.614 16.703 -14.148 1.00 45.09 210 THR A N 1
ATOM 1696 C CA . THR A 1 210 ? 47.086 18.081 -14.083 1.00 45.09 210 THR A CA 1
ATOM 1697 C C . THR A 1 210 ? 45.979 18.154 -13.053 1.00 45.09 210 THR A C 1
ATOM 1699 O O . THR A 1 210 ? 45.977 19.120 -12.263 1.00 45.09 210 THR A O 1
#